Protein AF-A0A7M7NWV0-F1 (afdb_monomer_lite)

Secondary structure (DSSP, 8-state):
--------------TT--STTSS-HHHHHHHHHHHTTHHHHHHHHHHHHHHHHHHHH-HHHHHHHHHHHHHHHHHHHHHHHHHHHHHHHHHHHHHHH-HHHHHHHHHHHHHHHHHHHHHHHHHHHHHHHHHS---SS-----GGGHHHHHHHHHHHHHHHHHHHHHHHHHHHHHH--GGGSHHHHHHHHHHHHHHHHHHHHHHHHHHHHHHH--

pLDDT: mean 76.92, std 14.97, range [39.91, 97.19]

Organism: Strongylocentrotus purpuratus (NCBI:txid7668)

Radius of gyration: 67.3 Å; chains: 1; bounding box: 140×82×146 Å

Structure (mmCIF, N/CA/C/O backbone):
data_AF-A0A7M7NWV0-F1
#
_entry.id   AF-A0A7M7NWV0-F1
#
loop_
_atom_site.group_PDB
_atom_site.id
_atom_site.type_symbol
_atom_site.label_atom_id
_atom_site.label_alt_id
_atom_site.label_comp_id
_atom_site.label_asym_id
_atom_site.label_entity_id
_atom_site.label_seq_id
_atom_site.pdbx_PDB_ins_code
_atom_site.Cartn_x
_atom_site.Cartn_y
_atom_site.Cartn_z
_atom_site.occupancy
_atom_site.B_iso_or_equiv
_atom_site.auth_seq_id
_atom_site.auth_comp_id
_atom_site.auth_asym_id
_atom_site.auth_atom_id
_atom_site.pdbx_PDB_model_num
ATOM 1 N N . MET A 1 1 ? 19.688 37.228 -33.442 1.00 41.16 1 MET A N 1
ATOM 2 C CA . MET A 1 1 ? 21.124 37.488 -33.688 1.00 41.16 1 MET A CA 1
ATOM 3 C C . MET A 1 1 ? 21.578 36.288 -34.480 1.00 41.16 1 MET A C 1
ATOM 5 O O . MET A 1 1 ? 22.053 35.309 -33.925 1.00 41.16 1 MET A O 1
ATOM 9 N N . ASP A 1 2 ? 21.195 36.327 -35.750 1.00 40.12 2 ASP A N 1
ATOM 10 C CA . ASP A 1 2 ? 21.284 35.236 -36.704 1.00 40.12 2 ASP A CA 1
ATOM 11 C C . ASP A 1 2 ? 22.410 35.591 -37.653 1.00 40.12 2 ASP A C 1
ATOM 13 O O . ASP A 1 2 ? 22.260 36.502 -38.456 1.00 40.12 2 ASP A O 1
ATOM 17 N N . ASP A 1 3 ? 23.530 34.894 -37.542 1.00 43.19 3 ASP A N 1
ATOM 18 C CA . ASP A 1 3 ? 24.579 34.925 -38.548 1.00 43.19 3 ASP A CA 1
ATOM 19 C C . ASP A 1 3 ? 25.281 33.577 -38.521 1.00 43.19 3 ASP A C 1
ATOM 21 O O . ASP A 1 3 ? 26.017 33.277 -37.589 1.00 43.19 3 ASP A O 1
ATOM 25 N N . LEU A 1 4 ? 24.991 32.753 -39.530 1.00 42.19 4 LEU A N 1
ATOM 26 C CA . LEU A 1 4 ? 25.868 31.728 -40.111 1.00 42.19 4 LEU A CA 1
ATOM 27 C C . LEU A 1 4 ? 25.148 31.130 -41.329 1.00 42.19 4 LEU A C 1
ATOM 29 O O . LEU A 1 4 ? 24.781 29.959 -41.383 1.00 42.19 4 LEU A O 1
ATOM 33 N N . SER A 1 5 ? 24.929 31.972 -42.338 1.00 45.81 5 SER A N 1
ATOM 34 C CA . SER A 1 5 ? 24.520 31.534 -43.673 1.00 45.81 5 SER A CA 1
ATOM 35 C C . SER A 1 5 ? 25.551 31.976 -44.705 1.00 45.81 5 SER A C 1
ATOM 37 O O . SER A 1 5 ? 25.301 32.833 -45.539 1.00 45.81 5 SER A O 1
ATOM 39 N N . ASN A 1 6 ? 26.742 31.374 -44.681 1.00 45.22 6 ASN A N 1
ATOM 40 C CA . ASN A 1 6 ? 27.594 31.424 -45.864 1.00 45.22 6 ASN A CA 1
ATOM 41 C C . ASN A 1 6 ? 28.535 30.221 -45.964 1.00 45.22 6 ASN A C 1
ATOM 43 O O . ASN A 1 6 ? 29.665 30.242 -45.490 1.00 45.22 6 ASN A O 1
ATOM 47 N N . SER A 1 7 ? 28.069 29.166 -46.626 1.00 39.91 7 SER A N 1
ATOM 48 C CA . SER A 1 7 ? 28.959 28.241 -47.327 1.00 39.9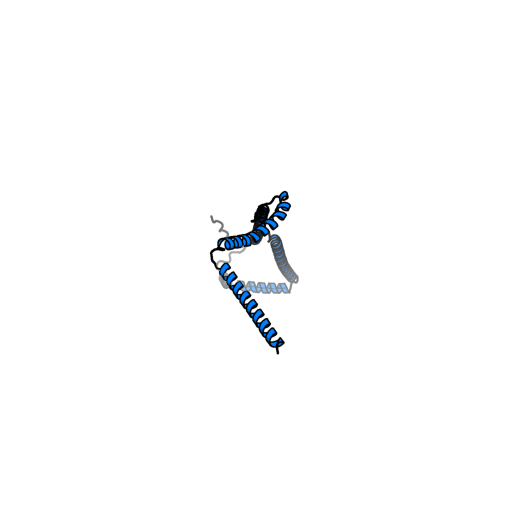1 7 SER A CA 1
ATOM 49 C C . SER A 1 7 ? 28.188 27.598 -48.470 1.00 39.91 7 SER A C 1
ATOM 51 O O . SER A 1 7 ? 27.715 26.464 -48.403 1.00 39.91 7 SER A O 1
ATOM 53 N N . LYS A 1 8 ? 27.993 28.376 -49.536 1.00 43.00 8 LYS A N 1
ATOM 54 C CA . LYS A 1 8 ? 27.676 27.825 -50.848 1.00 43.00 8 LYS A CA 1
ATOM 55 C C . LYS A 1 8 ? 28.894 27.982 -51.748 1.00 43.00 8 LYS A C 1
ATOM 57 O O . LYS A 1 8 ? 29.353 29.087 -52.001 1.00 43.00 8 LYS A O 1
ATOM 62 N N . SER A 1 9 ? 29.269 26.843 -52.328 1.00 46.28 9 SER A N 1
ATOM 63 C CA . SER A 1 9 ? 29.883 26.720 -53.650 1.00 46.28 9 SER A CA 1
ATOM 64 C C . SER A 1 9 ? 31.409 26.828 -53.738 1.00 46.28 9 SER A C 1
ATOM 66 O O . SER A 1 9 ? 31.938 27.699 -54.415 1.00 46.28 9 SER A O 1
ATOM 68 N N . ASN A 1 10 ? 32.116 25.831 -53.200 1.00 40.41 10 ASN A N 1
ATOM 69 C CA . ASN A 1 10 ? 33.405 25.431 -53.771 1.00 40.41 10 ASN A CA 1
ATOM 70 C C . ASN A 1 10 ? 33.173 24.302 -54.785 1.00 40.41 10 ASN A C 1
ATOM 72 O O . ASN A 1 10 ? 33.290 23.119 -54.475 1.00 40.41 10 ASN A O 1
ATOM 76 N N . ARG A 1 11 ? 32.809 24.673 -56.019 1.00 45.31 11 ARG A N 1
ATOM 77 C CA . ARG A 1 11 ? 33.043 23.798 -57.173 1.00 45.31 11 ARG A CA 1
ATOM 78 C C . ARG A 1 11 ? 34.516 23.941 -57.527 1.00 45.31 11 ARG A C 1
ATOM 80 O O . ARG A 1 11 ? 34.921 24.973 -58.050 1.00 45.31 11 ARG A O 1
ATOM 87 N N . SER A 1 12 ? 35.304 22.917 -57.225 1.00 48.09 12 SER A N 1
ATOM 88 C CA . SER A 1 12 ? 36.680 22.797 -57.697 1.00 48.09 12 SER A CA 1
ATOM 89 C C . SER A 1 12 ? 36.697 22.860 -59.227 1.00 48.09 12 SER A C 1
ATOM 91 O O . SER A 1 12 ? 36.280 21.916 -59.901 1.00 48.09 12 SER A O 1
ATOM 93 N N . ILE A 1 13 ? 37.142 23.984 -59.779 1.00 54.84 13 ILE A N 1
ATOM 94 C CA . ILE A 1 13 ? 37.502 24.085 -61.190 1.00 54.84 13 ILE A CA 1
ATOM 95 C C . ILE A 1 13 ? 38.788 23.284 -61.377 1.00 54.84 13 ILE A C 1
ATOM 97 O O . ILE A 1 13 ? 39.781 23.511 -60.688 1.00 54.84 13 ILE A O 1
ATOM 101 N N . ASN A 1 14 ? 38.721 22.286 -62.257 1.00 49.22 14 ASN A N 1
ATOM 102 C CA . ASN A 1 14 ? 39.839 21.411 -62.571 1.00 49.22 14 ASN A CA 1
ATOM 103 C C . ASN A 1 14 ? 40.940 22.228 -63.276 1.00 49.22 14 ASN A C 1
ATOM 105 O O . ASN A 1 14 ? 40.680 22.753 -64.360 1.00 49.22 14 ASN A O 1
ATOM 109 N N . PRO A 1 15 ? 42.158 22.312 -62.715 1.00 55.75 15 PRO A N 1
ATOM 110 C CA . PRO A 1 15 ? 43.233 23.156 -63.239 1.00 55.75 15 PRO A CA 1
ATOM 111 C C . PRO A 1 15 ? 43.854 22.653 -64.557 1.00 55.75 15 PRO A C 1
ATOM 113 O O . PRO A 1 15 ? 44.743 23.307 -65.091 1.00 55.75 15 PRO A O 1
ATOM 116 N N . TRP A 1 16 ? 43.385 21.523 -65.100 1.00 53.31 16 TRP A N 1
ATOM 117 C CA . TRP A 1 16 ? 43.862 20.942 -66.364 1.00 53.31 16 TRP A CA 1
ATOM 118 C C . TRP A 1 16 ? 42.802 20.889 -67.470 1.00 53.31 16 TRP A C 1
ATOM 120 O O . TRP A 1 16 ? 43.051 20.328 -68.538 1.00 53.31 16 TRP A O 1
ATOM 130 N N . ALA A 1 17 ? 41.614 21.455 -67.249 1.00 48.09 17 ALA A N 1
ATOM 131 C CA . ALA A 1 17 ? 40.631 21.590 -68.315 1.00 48.09 17 ALA A CA 1
ATOM 132 C C . ALA A 1 17 ? 41.057 22.749 -69.225 1.00 48.09 17 ALA A C 1
ATOM 134 O O . ALA A 1 17 ? 40.762 23.908 -68.952 1.00 48.09 17 ALA A O 1
ATOM 135 N N . SER A 1 18 ? 41.802 22.429 -70.285 1.00 49.34 18 SER A N 1
ATOM 136 C CA . SER A 1 18 ? 42.081 23.385 -71.352 1.00 49.34 18 SER A CA 1
ATOM 137 C C . SER A 1 18 ? 40.754 23.912 -71.908 1.00 49.34 18 SER A C 1
ATOM 139 O O . SER A 1 18 ? 39.782 23.164 -72.034 1.00 49.34 18 SER A O 1
ATOM 141 N N . ASP A 1 19 ? 40.718 25.209 -72.180 1.00 52.81 19 ASP A N 1
ATOM 142 C CA . ASP A 1 19 ? 39.531 26.052 -72.335 1.00 52.81 19 ASP A CA 1
ATOM 143 C C . ASP A 1 19 ? 38.799 25.829 -73.680 1.00 52.81 19 ASP A C 1
ATOM 145 O O . ASP A 1 19 ? 38.555 26.748 -74.456 1.00 52.81 19 ASP A O 1
ATOM 149 N N . VAL A 1 20 ? 38.465 24.576 -74.009 1.00 53.44 20 VAL A N 1
ATOM 150 C CA . VAL A 1 20 ? 37.863 24.198 -75.306 1.00 53.44 20 VAL A CA 1
ATOM 151 C C . VAL A 1 20 ? 36.327 24.182 -75.264 1.00 53.44 20 VAL A C 1
ATOM 153 O O . VAL A 1 20 ? 35.666 23.706 -76.188 1.00 53.44 20 VAL A O 1
ATOM 156 N N . HIS A 1 21 ? 35.713 24.703 -74.198 1.00 55.66 21 HIS A N 1
ATOM 157 C CA . HIS A 1 21 ? 34.255 24.666 -74.031 1.00 55.66 21 HIS A CA 1
ATOM 158 C C . HIS A 1 21 ? 33.509 25.923 -74.465 1.00 55.66 21 HIS A C 1
ATOM 160 O O . HIS A 1 21 ? 32.276 25.922 -74.427 1.00 55.66 21 HIS A O 1
ATOM 166 N N . SER A 1 22 ? 34.186 26.950 -74.971 1.00 56.09 22 SER A N 1
ATOM 167 C CA . SER A 1 22 ? 33.476 28.068 -75.584 1.00 56.09 22 SER A CA 1
ATOM 168 C C . SER A 1 22 ? 33.426 27.879 -77.100 1.00 56.09 22 SER A C 1
ATOM 170 O O . SER A 1 22 ? 34.419 28.080 -77.785 1.00 56.09 22 SER A O 1
ATOM 172 N N . THR A 1 23 ? 32.249 27.493 -77.613 1.00 58.31 23 THR A N 1
ATOM 173 C CA . THR A 1 23 ? 31.815 27.534 -79.035 1.00 58.31 23 THR A CA 1
ATOM 174 C C . THR A 1 23 ? 32.069 26.340 -79.976 1.00 58.31 23 THR A C 1
ATOM 176 O O . THR A 1 23 ? 32.181 26.526 -81.182 1.00 58.31 23 THR A O 1
ATOM 179 N N . SER A 1 24 ? 32.016 25.091 -79.500 1.00 65.94 24 SER A N 1
ATOM 180 C CA . SER A 1 24 ? 31.827 23.936 -80.408 1.00 65.94 24 SER A CA 1
ATOM 181 C C . SER A 1 24 ? 30.411 23.363 -80.306 1.00 65.94 24 SER A C 1
ATOM 183 O O . SER A 1 24 ? 29.897 23.170 -79.202 1.00 65.94 24 SER A O 1
ATOM 185 N N . ALA A 1 25 ? 29.791 23.051 -81.451 1.00 65.56 25 ALA A N 1
ATOM 186 C CA . ALA A 1 25 ? 28.476 22.403 -81.544 1.00 65.56 25 ALA A CA 1
ATOM 187 C C . ALA A 1 25 ? 28.400 21.088 -80.742 1.00 65.56 25 ALA A C 1
ATOM 189 O O . ALA A 1 25 ? 27.344 20.708 -80.246 1.00 65.56 25 ALA A O 1
ATOM 190 N N . ALA A 1 26 ? 29.536 20.416 -80.538 1.00 64.50 26 ALA A N 1
ATOM 191 C CA . ALA A 1 26 ? 29.611 19.238 -79.683 1.00 64.50 26 ALA A CA 1
ATOM 192 C C . ALA A 1 26 ? 29.322 19.563 -78.204 1.00 64.50 26 ALA A C 1
ATOM 194 O O . ALA A 1 26 ? 28.633 18.800 -77.535 1.00 64.50 26 ALA A O 1
ATOM 195 N N . SER A 1 27 ? 29.768 20.714 -77.693 1.00 66.44 27 SER A N 1
ATOM 196 C CA . SER A 1 27 ? 29.516 21.127 -76.305 1.00 66.44 27 SER A CA 1
ATOM 197 C C . SER A 1 27 ? 28.045 21.473 -76.069 1.00 66.44 27 SER A C 1
ATOM 199 O O . SER A 1 27 ? 27.510 21.156 -75.008 1.00 66.44 27 SER A O 1
ATOM 201 N N . SER A 1 28 ? 27.355 22.080 -77.043 1.00 72.81 28 SER A N 1
ATOM 202 C CA . SER A 1 28 ? 25.910 22.327 -76.935 1.00 72.81 28 SER A CA 1
ATOM 203 C C . SER A 1 28 ? 25.106 21.028 -77.009 1.00 72.81 28 SER A C 1
ATOM 205 O O . SER A 1 28 ? 24.157 20.880 -76.243 1.00 72.81 28 SER A O 1
ATOM 207 N N . ILE A 1 29 ? 25.522 20.062 -77.837 1.00 74.25 29 ILE A N 1
ATOM 208 C CA . ILE A 1 29 ? 24.916 18.723 -77.899 1.00 74.25 29 ILE A CA 1
ATOM 209 C C . ILE A 1 29 ? 25.151 17.945 -76.601 1.00 74.25 29 ILE A C 1
ATOM 211 O O . ILE A 1 29 ? 24.210 17.362 -76.075 1.00 74.25 29 ILE A O 1
ATOM 215 N N . ILE A 1 30 ? 26.359 17.969 -76.031 1.00 69.69 30 ILE A N 1
ATOM 216 C CA . ILE A 1 30 ? 26.658 17.309 -74.749 1.00 69.69 30 ILE A CA 1
ATOM 217 C C . ILE A 1 30 ? 25.849 17.946 -73.618 1.00 69.69 30 ILE A C 1
ATOM 219 O O . ILE A 1 30 ? 25.252 17.237 -72.815 1.00 69.69 30 ILE A O 1
ATOM 223 N N . ARG A 1 31 ? 25.753 19.278 -73.582 1.00 69.62 31 ARG A N 1
ATOM 224 C CA . ARG A 1 31 ? 24.969 20.001 -72.572 1.00 69.62 31 ARG A CA 1
ATOM 225 C C . ARG A 1 31 ? 23.465 19.780 -72.742 1.00 69.62 31 ARG A C 1
ATOM 227 O O . ARG A 1 31 ? 22.743 19.700 -71.753 1.00 69.62 31 ARG A O 1
ATOM 234 N N . PHE A 1 32 ? 22.990 19.650 -73.981 1.00 72.56 32 PHE A N 1
ATOM 235 C CA . PHE A 1 32 ? 21.620 19.243 -74.282 1.00 72.56 32 PHE A CA 1
ATOM 236 C C . PHE A 1 32 ? 21.371 17.806 -73.815 1.00 72.56 32 PHE A C 1
ATOM 238 O O . PHE A 1 32 ? 20.425 17.576 -73.071 1.00 72.56 32 PHE A O 1
ATOM 245 N N . ALA A 1 33 ? 22.268 16.874 -74.137 1.00 67.31 33 ALA A N 1
ATOM 246 C CA . ALA A 1 33 ? 22.197 15.473 -73.735 1.00 67.31 33 ALA A CA 1
ATOM 247 C C . ALA A 1 33 ? 22.283 15.283 -72.201 1.00 67.31 33 ALA A C 1
ATOM 249 O O . ALA A 1 33 ? 21.625 14.405 -71.635 1.00 67.31 33 ALA A O 1
ATOM 250 N N . GLU A 1 34 ? 23.036 16.144 -71.510 1.00 69.75 34 GLU A N 1
ATOM 251 C CA . GLU A 1 34 ? 23.100 16.240 -70.048 1.00 69.75 34 GLU A CA 1
ATOM 252 C C . GLU A 1 34 ? 21.792 16.799 -69.467 1.00 69.75 34 GLU A C 1
ATOM 254 O O . GLU A 1 34 ? 21.249 16.228 -68.521 1.00 69.75 34 GLU A O 1
ATOM 259 N N . LYS A 1 35 ? 21.228 17.853 -70.076 1.00 71.12 35 LYS A N 1
ATOM 260 C CA . LYS A 1 35 ? 19.940 18.448 -69.678 1.00 71.12 35 LYS A CA 1
ATOM 261 C C . LYS A 1 35 ? 18.757 17.501 -69.909 1.00 71.12 35 LYS A C 1
ATOM 263 O O . LYS A 1 35 ? 17.811 17.517 -69.130 1.00 71.12 35 LYS A O 1
ATOM 268 N N . THR A 1 36 ? 18.825 16.650 -70.932 1.00 71.00 36 THR A N 1
ATOM 269 C CA . THR A 1 36 ? 17.847 15.580 -71.192 1.00 71.00 36 THR A CA 1
ATOM 270 C C . THR A 1 36 ? 18.057 14.337 -70.318 1.00 71.00 36 THR A C 1
ATOM 272 O O . THR A 1 36 ? 17.307 13.376 -70.427 1.00 71.00 36 THR A O 1
ATOM 275 N N . GLY A 1 37 ? 19.085 14.309 -69.460 1.00 63.88 37 GLY A N 1
ATOM 276 C CA . GLY A 1 37 ? 19.351 13.197 -68.539 1.00 63.88 37 GLY A CA 1
ATOM 277 C C . GLY A 1 37 ? 19.896 11.914 -69.184 1.00 63.88 37 GLY A C 1
ATOM 278 O O . GLY A 1 37 ? 20.320 11.011 -68.463 1.00 63.88 37 GLY A O 1
ATOM 279 N N . HIS A 1 38 ? 19.967 11.829 -70.516 1.00 63.91 38 HIS A N 1
ATOM 280 C CA . HIS A 1 38 ? 20.413 10.638 -71.249 1.00 63.91 38 HIS A CA 1
ATOM 281 C C . HIS A 1 38 ? 21.888 10.277 -71.000 1.00 63.91 38 HIS A C 1
ATOM 283 O O . HIS A 1 38 ? 22.215 9.097 -70.917 1.00 63.91 38 HIS A O 1
ATOM 289 N N . LEU A 1 39 ? 22.778 11.259 -70.795 1.00 60.16 39 LEU A N 1
ATOM 290 C CA . LEU A 1 39 ? 24.185 10.998 -70.432 1.00 60.16 39 LEU A CA 1
ATOM 291 C C . LEU A 1 39 ? 24.374 10.530 -68.986 1.00 60.16 39 LEU A C 1
ATOM 293 O O . LEU A 1 39 ? 25.412 9.958 -68.650 1.00 60.16 39 LEU A O 1
ATOM 297 N N . ARG A 1 40 ? 23.416 10.832 -68.107 1.00 60.00 40 ARG A N 1
ATOM 298 C CA . ARG A 1 40 ? 23.446 10.392 -66.711 1.00 60.00 40 ARG A CA 1
ATOM 299 C C . ARG A 1 40 ? 22.918 8.965 -66.615 1.00 60.00 40 ARG A C 1
ATOM 301 O O . ARG A 1 40 ? 23.630 8.108 -66.121 1.00 60.00 40 ARG A O 1
ATOM 308 N N . MET A 1 41 ? 21.773 8.697 -67.243 1.00 57.66 41 MET A N 1
ATOM 309 C CA . MET A 1 41 ? 21.200 7.351 -67.329 1.00 57.66 41 MET A CA 1
ATOM 310 C C . MET A 1 41 ? 22.117 6.3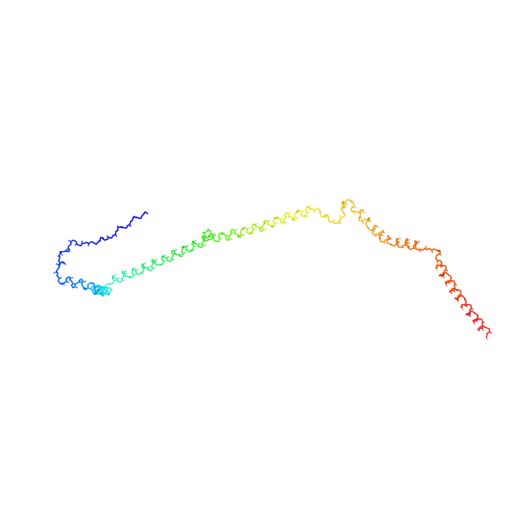55 -68.044 1.00 57.66 41 MET A C 1
ATOM 312 O O . MET A 1 41 ? 22.321 5.265 -67.533 1.00 57.66 41 MET A O 1
ATOM 316 N N . ARG A 1 42 ? 22.738 6.725 -69.174 1.00 59.25 42 ARG A N 1
ATOM 317 C CA . ARG A 1 42 ? 23.658 5.828 -69.892 1.00 59.25 42 ARG A CA 1
ATOM 318 C C . ARG A 1 42 ? 24.924 5.509 -69.096 1.00 59.25 42 ARG A C 1
ATOM 320 O O . ARG A 1 42 ? 25.344 4.364 -69.082 1.00 59.25 42 ARG A O 1
ATOM 327 N N . ARG A 1 43 ? 25.510 6.496 -68.405 1.00 61.59 43 ARG A N 1
ATOM 328 C CA . ARG A 1 43 ? 26.662 6.251 -67.524 1.00 61.59 43 ARG A CA 1
ATOM 329 C C . ARG A 1 43 ? 26.278 5.416 -66.316 1.00 61.59 43 ARG A C 1
ATOM 331 O O . ARG A 1 43 ? 27.022 4.515 -65.978 1.00 61.59 43 ARG A O 1
ATOM 338 N N . ASP A 1 44 ? 25.148 5.700 -65.679 1.00 63.69 44 ASP A N 1
ATOM 339 C CA . ASP A 1 44 ? 24.708 4.937 -64.513 1.00 63.69 44 ASP A CA 1
ATOM 340 C C . ASP A 1 44 ? 24.382 3.482 -64.898 1.00 63.69 44 ASP A C 1
ATOM 342 O O . ASP A 1 44 ? 24.667 2.581 -64.117 1.00 63.69 44 ASP A O 1
ATOM 346 N N . GLU A 1 45 ? 23.860 3.237 -66.104 1.00 68.44 45 GLU A N 1
ATOM 347 C CA . GLU A 1 45 ? 23.558 1.889 -66.599 1.00 68.44 45 GLU A CA 1
ATOM 348 C C . GLU A 1 45 ? 24.805 1.138 -67.092 1.00 68.44 45 GLU A C 1
ATOM 350 O O . GLU A 1 45 ? 25.034 0.012 -66.665 1.00 68.44 45 GLU A O 1
ATOM 355 N N . GLU A 1 46 ? 25.687 1.773 -67.873 1.00 67.69 46 GLU A N 1
ATOM 356 C CA . GLU A 1 46 ? 26.967 1.174 -68.290 1.00 67.69 46 GLU A CA 1
ATOM 357 C C . GLU A 1 46 ? 27.886 0.915 -67.079 1.00 67.69 46 GLU A C 1
ATOM 359 O O . GLU A 1 46 ? 28.558 -0.110 -67.008 1.00 67.69 46 GLU A O 1
ATOM 364 N N . VAL A 1 47 ? 27.898 1.805 -66.078 1.00 68.19 47 VAL A N 1
ATOM 365 C CA . VAL A 1 47 ? 28.668 1.611 -64.836 1.00 68.19 47 VAL A CA 1
ATOM 366 C C . VAL A 1 47 ? 28.080 0.483 -63.988 1.00 68.19 47 VAL A C 1
ATOM 368 O O . VAL A 1 47 ? 28.853 -0.266 -63.391 1.00 68.19 47 VAL A O 1
ATOM 371 N N . LYS A 1 48 ? 26.751 0.316 -63.946 1.00 69.06 48 LYS A N 1
ATOM 372 C CA . LYS A 1 48 ? 26.120 -0.847 -63.301 1.00 69.06 48 LYS A CA 1
ATOM 373 C C . LYS A 1 48 ? 26.447 -2.142 -64.037 1.00 69.06 48 LYS A C 1
ATOM 375 O O . LYS A 1 48 ? 26.890 -3.080 -63.388 1.00 69.06 48 LYS A O 1
ATOM 380 N N . GLU A 1 49 ? 26.319 -2.183 -65.362 1.00 72.94 49 GLU A N 1
ATOM 381 C CA . GLU A 1 49 ? 26.640 -3.371 -66.165 1.00 72.94 49 GLU A CA 1
ATOM 382 C C . GLU A 1 49 ? 28.118 -3.774 -66.019 1.00 72.94 49 GLU A C 1
ATOM 384 O O . GLU A 1 49 ? 28.431 -4.945 -65.799 1.00 72.94 49 GLU A O 1
ATOM 389 N N . ILE A 1 50 ? 29.045 -2.810 -66.047 1.00 69.88 50 ILE A N 1
ATOM 390 C CA . ILE A 1 50 ? 30.479 -3.054 -65.824 1.00 69.88 50 ILE A CA 1
ATOM 391 C C . ILE A 1 50 ? 30.745 -3.517 -64.382 1.00 69.88 50 ILE A C 1
ATOM 393 O O . ILE A 1 50 ? 31.549 -4.430 -64.169 1.00 69.88 50 ILE A O 1
ATOM 397 N N . ALA A 1 51 ? 30.071 -2.935 -63.384 1.00 65.81 51 ALA A N 1
ATOM 398 C CA . ALA A 1 51 ? 30.186 -3.356 -61.988 1.00 65.81 51 ALA A CA 1
ATOM 399 C C . ALA A 1 51 ? 29.658 -4.785 -61.766 1.00 65.81 51 ALA A C 1
ATOM 401 O O . ALA A 1 51 ? 30.298 -5.568 -61.062 1.00 65.81 51 ALA A O 1
ATOM 402 N N . GLU A 1 52 ? 28.550 -5.152 -62.410 1.00 68.25 52 GLU A N 1
ATOM 403 C CA . GLU A 1 52 ? 27.971 -6.499 -62.377 1.00 68.25 52 GLU A CA 1
ATOM 404 C C . GLU A 1 52 ? 28.865 -7.528 -63.092 1.00 68.25 52 GLU A C 1
ATOM 406 O O . GLU A 1 52 ? 29.075 -8.640 -62.595 1.00 68.25 52 GLU A O 1
ATOM 411 N N . GLN A 1 53 ? 29.472 -7.154 -64.223 1.00 67.81 53 GLN A N 1
ATOM 412 C CA . GLN A 1 53 ? 30.436 -7.985 -64.952 1.00 67.81 53 GLN A CA 1
ATOM 413 C C . GLN A 1 53 ? 31.716 -8.228 -64.125 1.00 67.81 53 GLN A C 1
ATOM 415 O O . GLN A 1 53 ? 32.185 -9.365 -64.012 1.00 67.81 53 GLN A O 1
ATOM 420 N N . LEU A 1 54 ? 32.251 -7.185 -63.477 1.00 64.06 54 LEU A N 1
ATOM 421 C CA . LEU A 1 54 ? 33.415 -7.269 -62.584 1.00 64.06 54 LEU A CA 1
ATOM 422 C C . LEU A 1 54 ? 33.119 -8.077 -61.308 1.00 64.06 54 LEU A C 1
ATOM 424 O O . LEU A 1 54 ? 33.982 -8.834 -60.850 1.00 64.06 54 LEU A O 1
ATOM 428 N N . GLN A 1 55 ? 31.903 -7.983 -60.761 1.00 63.41 55 GLN A N 1
ATOM 429 C CA . GLN A 1 55 ? 31.427 -8.812 -59.641 1.00 63.41 55 GLN A CA 1
ATOM 430 C C . GLN A 1 55 ? 31.325 -10.302 -60.000 1.00 63.41 55 GLN A C 1
ATOM 432 O O . GLN A 1 55 ? 31.542 -11.169 -59.144 1.00 63.41 55 GLN A O 1
ATOM 437 N N . ARG A 1 56 ? 31.002 -10.633 -61.258 1.00 65.69 56 ARG A N 1
ATOM 438 C CA . ARG A 1 56 ? 30.986 -12.026 -61.735 1.00 65.69 56 ARG A CA 1
ATOM 439 C C . ARG A 1 56 ? 32.391 -12.601 -61.876 1.00 65.69 56 ARG A C 1
ATOM 441 O O . ARG A 1 56 ? 32.590 -13.763 -61.525 1.00 65.69 56 ARG A O 1
ATOM 448 N N . GLN A 1 57 ? 33.349 -11.803 -62.347 1.00 65.19 57 GLN A N 1
ATOM 449 C CA . GLN A 1 57 ? 34.702 -12.273 -62.660 1.00 65.19 57 GLN A CA 1
ATOM 450 C C . GLN A 1 57 ? 35.675 -12.263 -61.474 1.00 65.19 57 GLN A C 1
ATOM 452 O O . GLN A 1 57 ? 36.574 -13.099 -61.429 1.00 65.19 57 GLN A O 1
ATOM 457 N N . SER A 1 58 ? 35.517 -11.365 -60.498 1.00 71.94 58 SER A N 1
ATOM 458 C CA . SER A 1 58 ? 36.470 -11.247 -59.386 1.00 71.94 58 SER A CA 1
ATOM 459 C C . SER A 1 58 ? 35.908 -11.795 -58.066 1.00 71.94 58 SER A C 1
ATOM 461 O O . SER A 1 58 ? 35.001 -11.238 -57.446 1.00 71.94 58 SER A O 1
ATOM 463 N N . ALA A 1 59 ? 36.482 -12.907 -57.596 1.00 74.44 59 ALA A N 1
ATOM 464 C CA . ALA A 1 59 ? 36.127 -13.520 -56.311 1.00 74.44 59 ALA A CA 1
ATOM 465 C C . ALA A 1 59 ? 36.358 -12.571 -55.113 1.00 74.44 59 ALA A C 1
ATOM 467 O O . ALA A 1 59 ? 35.642 -12.642 -54.114 1.00 74.44 59 ALA A O 1
ATOM 468 N N . SER A 1 60 ? 37.314 -11.643 -55.231 1.00 82.06 60 SER A N 1
ATOM 469 C CA . SER A 1 60 ? 37.634 -10.634 -54.217 1.00 82.06 60 SER A CA 1
ATOM 470 C C . SER A 1 60 ? 36.531 -9.586 -54.030 1.00 82.06 60 SER A C 1
ATOM 472 O O . SER A 1 60 ? 36.225 -9.244 -52.889 1.00 82.06 60 SER A O 1
ATOM 474 N N . LEU A 1 61 ? 35.879 -9.110 -55.102 1.00 81.75 61 LEU A N 1
ATOM 475 C CA . LEU A 1 61 ? 34.765 -8.156 -54.983 1.00 81.75 61 LEU A CA 1
ATOM 476 C C . LEU A 1 61 ? 33.544 -8.791 -54.310 1.00 81.75 61 LEU A C 1
ATOM 478 O O . LEU A 1 61 ? 32.905 -8.153 -53.474 1.00 81.75 61 LEU A O 1
ATOM 482 N N . ARG A 1 62 ? 33.261 -10.066 -54.607 1.00 81.81 62 ARG A N 1
ATOM 483 C CA . ARG A 1 62 ? 32.194 -10.821 -53.934 1.00 81.81 62 ARG A CA 1
ATOM 484 C C . ARG A 1 62 ? 32.463 -10.954 -52.436 1.00 81.81 62 ARG A C 1
ATOM 486 O O . ARG A 1 62 ? 31.570 -10.689 -51.637 1.00 81.81 62 ARG A O 1
ATOM 493 N N . LEU A 1 63 ? 33.701 -11.280 -52.058 1.00 89.06 63 LEU A N 1
ATOM 494 C CA . LEU A 1 63 ? 34.109 -11.367 -50.655 1.00 89.06 63 LEU A CA 1
ATOM 495 C C . LEU A 1 63 ? 33.971 -10.019 -49.932 1.00 89.06 63 LEU A C 1
ATOM 497 O O . LEU A 1 63 ? 33.441 -9.975 -48.825 1.00 89.06 63 LEU A O 1
ATOM 501 N N . ILE A 1 64 ? 34.393 -8.915 -50.557 1.00 89.38 64 ILE A N 1
ATOM 502 C CA . ILE A 1 64 ? 34.246 -7.562 -49.994 1.00 89.38 64 ILE A CA 1
ATOM 503 C C . ILE A 1 64 ? 32.767 -7.214 -49.788 1.00 89.38 64 ILE A C 1
ATOM 505 O O . ILE A 1 64 ? 32.404 -6.637 -48.763 1.00 89.38 64 ILE A O 1
ATOM 509 N N . GLN A 1 65 ? 31.897 -7.591 -50.724 1.00 86.56 65 GLN A N 1
ATOM 510 C CA . GLN A 1 65 ? 30.463 -7.354 -50.600 1.00 86.56 65 GLN A CA 1
ATOM 511 C C . GLN A 1 65 ? 29.826 -8.190 -49.486 1.00 86.56 65 GLN A C 1
ATOM 513 O O . GLN A 1 65 ? 29.061 -7.648 -48.692 1.00 86.56 65 GLN A O 1
ATOM 518 N N . GLN A 1 66 ? 30.208 -9.463 -49.355 1.00 91.19 66 GLN A N 1
ATOM 519 C CA . GLN A 1 66 ? 29.782 -10.313 -48.239 1.00 91.19 66 GLN A CA 1
ATOM 520 C C . GLN A 1 66 ? 30.276 -9.770 -46.890 1.00 91.19 66 GLN A C 1
ATOM 522 O O . GLN A 1 66 ? 29.508 -9.704 -45.935 1.00 91.19 66 GLN A O 1
ATOM 527 N N . LEU A 1 67 ? 31.530 -9.318 -46.805 1.00 92.94 67 LEU A N 1
ATOM 528 C CA . LEU A 1 67 ? 32.079 -8.663 -45.611 1.00 92.94 67 LEU A CA 1
ATOM 529 C C . LEU A 1 67 ? 31.306 -7.391 -45.255 1.00 92.94 67 LEU A C 1
ATOM 531 O O . LEU A 1 67 ? 31.036 -7.144 -44.080 1.00 92.94 67 LEU A O 1
ATOM 535 N N . ARG A 1 68 ? 30.920 -6.597 -46.258 1.00 93.31 68 ARG A N 1
ATOM 536 C CA . ARG A 1 68 ? 30.111 -5.390 -46.062 1.00 93.31 68 ARG A CA 1
ATOM 537 C C . ARG A 1 68 ? 28.721 -5.731 -45.534 1.00 93.31 68 ARG A C 1
ATOM 539 O O . ARG A 1 68 ? 28.273 -5.099 -44.582 1.00 93.31 68 ARG A O 1
ATOM 546 N N . GLU A 1 69 ? 28.085 -6.753 -46.095 1.00 94.31 69 GLU A N 1
ATOM 547 C CA . GLU A 1 69 ? 26.775 -7.235 -45.658 1.00 94.31 69 GLU A CA 1
ATOM 548 C C . GLU A 1 69 ? 26.821 -7.805 -44.229 1.00 94.31 69 GLU A C 1
ATOM 550 O O . GLU A 1 69 ? 25.955 -7.506 -43.407 1.00 94.31 69 GLU A O 1
ATOM 555 N N . ILE A 1 70 ? 27.865 -8.570 -43.891 1.00 95.19 70 ILE A N 1
ATOM 556 C CA . ILE A 1 70 ? 28.097 -9.081 -42.532 1.00 95.19 70 ILE A CA 1
ATOM 557 C C . ILE A 1 70 ? 28.347 -7.925 -41.558 1.00 95.19 70 ILE A C 1
ATOM 559 O O . ILE A 1 70 ? 27.789 -7.916 -40.463 1.00 95.19 70 ILE A O 1
ATOM 563 N N . SER A 1 71 ? 29.150 -6.932 -41.946 1.00 94.88 71 SER A N 1
ATOM 564 C CA . SER A 1 71 ? 29.408 -5.741 -41.130 1.00 94.88 71 SER A CA 1
ATOM 565 C C . SER A 1 71 ? 28.130 -4.936 -40.884 1.00 94.88 71 SER A C 1
ATOM 567 O O . SER A 1 71 ? 27.913 -4.436 -39.781 1.00 94.88 71 SER A O 1
ATOM 569 N N . GLU A 1 72 ? 27.257 -4.839 -41.884 1.00 96.31 72 GLU A N 1
ATOM 570 C CA . GLU A 1 72 ? 25.965 -4.174 -41.756 1.00 96.31 72 GLU A CA 1
ATOM 571 C C . GLU A 1 72 ? 25.005 -4.919 -40.833 1.00 96.31 72 GLU A C 1
ATOM 573 O O . GLU A 1 72 ? 24.465 -4.315 -39.906 1.00 96.31 72 GLU A O 1
ATOM 578 N N . LYS A 1 73 ? 24.874 -6.238 -41.003 1.00 96.31 73 LYS A N 1
ATOM 579 C CA . LYS A 1 73 ? 24.088 -7.080 -40.093 1.00 96.31 73 LYS A CA 1
ATOM 580 C C . LYS A 1 73 ? 24.622 -7.029 -38.662 1.00 96.31 73 LYS A C 1
ATOM 582 O O . LYS A 1 73 ? 23.836 -6.920 -37.726 1.00 96.31 73 LYS A O 1
ATOM 587 N N . LYS A 1 74 ? 25.947 -7.050 -38.484 1.00 95.62 74 LYS A N 1
ATOM 588 C CA . LYS A 1 74 ? 26.589 -6.923 -37.171 1.00 95.62 74 LYS A CA 1
ATOM 589 C C . LYS A 1 74 ? 26.263 -5.585 -36.514 1.00 95.62 74 LYS A C 1
ATOM 591 O O . LYS A 1 74 ? 25.853 -5.571 -35.364 1.00 95.62 74 LYS A O 1
ATOM 596 N N . ARG A 1 75 ? 26.354 -4.481 -37.258 1.00 96.25 75 ARG A N 1
ATOM 597 C CA . ARG A 1 75 ? 25.986 -3.152 -36.750 1.00 96.25 75 ARG A CA 1
ATOM 598 C C . ARG A 1 75 ? 24.525 -3.089 -36.317 1.00 96.25 75 ARG A C 1
ATOM 600 O O . ARG A 1 75 ? 24.225 -2.486 -35.295 1.00 96.25 75 ARG A O 1
ATOM 607 N N . HIS A 1 76 ? 23.629 -3.709 -37.082 1.00 96.94 76 HIS A N 1
ATOM 608 C CA . HIS A 1 76 ? 22.219 -3.769 -36.716 1.00 96.94 76 HIS A CA 1
ATOM 609 C C . HIS A 1 76 ? 21.998 -4.588 -35.437 1.00 96.94 76 HIS A C 1
ATOM 611 O O . HIS A 1 76 ? 21.264 -4.157 -34.553 1.00 96.94 76 HIS A O 1
ATOM 617 N N . LEU A 1 77 ? 22.688 -5.723 -35.296 1.00 96.75 77 LEU A N 1
ATOM 618 C CA . LEU A 1 77 ? 22.654 -6.531 -34.077 1.00 96.75 77 LEU A CA 1
ATOM 619 C C . LEU A 1 77 ? 23.185 -5.747 -32.872 1.00 96.75 77 LEU A C 1
ATOM 621 O O . LEU A 1 77 ? 22.538 -5.732 -31.830 1.00 96.75 77 LEU A O 1
ATOM 625 N N . ASP A 1 78 ? 24.312 -5.051 -33.025 1.00 96.62 78 ASP A N 1
ATOM 626 C CA . ASP A 1 78 ? 24.889 -4.217 -31.969 1.00 96.62 78 ASP A CA 1
ATOM 627 C C . ASP A 1 78 ? 23.929 -3.081 -31.572 1.00 96.62 78 ASP A C 1
ATOM 629 O O . ASP A 1 78 ? 23.749 -2.813 -30.385 1.00 96.62 78 ASP A O 1
ATOM 633 N N . GLN A 1 79 ? 23.247 -2.460 -32.540 1.00 97.19 79 GLN A N 1
ATOM 634 C CA . GLN A 1 79 ? 22.235 -1.430 -32.286 1.00 97.19 79 GLN A CA 1
ATOM 635 C C . GLN A 1 79 ? 21.049 -1.975 -31.480 1.00 97.19 79 GLN A C 1
ATOM 637 O O . GLN A 1 79 ? 20.654 -1.370 -30.485 1.00 97.19 79 GLN A O 1
ATOM 642 N N . VAL A 1 80 ? 20.514 -3.133 -31.875 1.00 96.94 80 VAL A N 1
ATOM 643 C CA . VAL A 1 80 ? 19.430 -3.804 -31.142 1.00 96.94 80 VAL A CA 1
ATOM 644 C C . VAL A 1 80 ? 19.894 -4.210 -29.743 1.00 96.94 80 VAL A C 1
ATOM 646 O O . VAL A 1 80 ? 19.157 -4.042 -28.775 1.00 96.94 80 VAL A O 1
ATOM 649 N N . ASN A 1 81 ? 21.127 -4.698 -29.600 1.00 96.88 81 ASN A N 1
ATOM 650 C CA . ASN A 1 81 ? 21.679 -5.068 -28.302 1.00 96.88 81 ASN A CA 1
ATOM 651 C C . ASN A 1 81 ? 21.790 -3.855 -27.368 1.00 96.88 81 ASN A C 1
ATOM 653 O O . ASN A 1 81 ? 21.401 -3.943 -26.206 1.00 96.88 81 ASN A O 1
ATOM 657 N N . VAL A 1 82 ? 22.257 -2.709 -27.872 1.00 97.12 82 VAL A N 1
ATOM 658 C CA . VAL A 1 82 ? 22.276 -1.457 -27.101 1.00 97.12 82 VAL A CA 1
ATOM 659 C C . VAL A 1 82 ? 20.862 -1.050 -26.693 1.00 97.12 82 VAL A C 1
ATOM 661 O O . VAL A 1 82 ? 20.646 -0.712 -25.533 1.00 97.12 82 VAL A O 1
ATOM 664 N N . GLU A 1 83 ? 19.883 -1.140 -27.593 1.00 96.81 83 GLU A N 1
ATOM 665 C CA . GLU A 1 83 ? 18.491 -0.823 -27.265 1.00 96.81 83 GLU A CA 1
ATOM 666 C C . GLU A 1 83 ? 17.937 -1.729 -26.154 1.00 96.81 83 GLU A C 1
ATOM 668 O O . GLU A 1 83 ? 17.288 -1.245 -25.224 1.00 96.81 83 GLU A O 1
ATOM 673 N N . ILE A 1 84 ? 18.231 -3.032 -26.203 1.00 96.31 84 ILE A N 1
ATOM 674 C CA . ILE A 1 84 ? 17.852 -3.984 -25.152 1.00 96.31 84 ILE A CA 1
ATOM 675 C C . ILE A 1 84 ? 18.481 -3.585 -23.815 1.00 96.31 84 ILE A C 1
ATOM 677 O O . ILE A 1 84 ? 17.775 -3.546 -22.808 1.00 96.31 84 ILE A O 1
ATOM 681 N N . GLN A 1 85 ? 19.775 -3.255 -23.795 1.00 95.38 85 GLN A N 1
ATOM 682 C CA . GLN A 1 85 ? 20.460 -2.829 -22.571 1.00 95.38 85 GLN A CA 1
ATOM 683 C C . GLN A 1 85 ? 19.877 -1.522 -22.022 1.00 95.38 85 GLN A C 1
ATOM 685 O O . GLN A 1 85 ? 19.604 -1.428 -20.828 1.00 95.38 85 GLN A O 1
ATOM 690 N N . CYS A 1 86 ? 19.593 -0.539 -22.880 1.00 92.69 86 CYS A N 1
ATOM 691 C CA . CYS A 1 86 ? 18.929 0.699 -22.474 1.00 92.69 86 CYS A CA 1
ATOM 692 C C . CYS A 1 86 ? 17.552 0.432 -21.855 1.00 92.69 86 CYS A C 1
ATOM 694 O O . CYS A 1 86 ? 17.242 0.982 -20.801 1.00 92.69 86 CYS A O 1
ATOM 696 N N . ARG A 1 87 ? 16.742 -0.442 -22.464 1.00 90.62 87 ARG A N 1
ATOM 697 C CA . ARG A 1 87 ? 15.421 -0.819 -21.935 1.00 90.62 87 ARG A CA 1
ATOM 698 C C . ARG A 1 87 ? 15.520 -1.606 -20.628 1.00 90.62 87 ARG A C 1
ATOM 700 O O . ARG A 1 87 ? 14.660 -1.448 -19.766 1.00 90.62 87 ARG A O 1
ATOM 707 N N . LEU A 1 88 ? 16.540 -2.449 -20.468 1.00 93.38 88 LEU A N 1
ATOM 708 C CA . LEU A 1 88 ? 16.777 -3.188 -19.228 1.00 93.38 88 LEU A CA 1
ATOM 709 C C . LEU A 1 88 ? 17.136 -2.232 -18.087 1.00 93.38 88 LEU A C 1
ATOM 711 O O . LEU A 1 88 ? 16.500 -2.282 -17.037 1.00 93.38 88 LEU A O 1
ATOM 715 N N . MET A 1 89 ? 18.077 -1.314 -18.325 1.00 90.50 89 MET A N 1
ATOM 716 C CA . MET A 1 89 ? 18.444 -0.291 -17.344 1.00 90.50 89 MET A CA 1
ATOM 717 C C . MET A 1 89 ? 17.266 0.630 -17.011 1.00 90.50 89 MET A C 1
ATOM 719 O O . MET A 1 89 ? 17.038 0.918 -15.839 1.00 90.50 89 MET A O 1
ATOM 723 N N . ASP A 1 90 ? 16.486 1.068 -18.006 1.00 88.75 90 ASP A N 1
ATOM 724 C CA . ASP A 1 90 ? 15.275 1.864 -17.763 1.00 88.75 90 ASP A CA 1
ATOM 725 C C . ASP A 1 90 ? 14.259 1.077 -16.938 1.00 88.75 90 ASP A C 1
ATOM 727 O O . ASP A 1 90 ? 13.673 1.631 -16.024 1.00 88.75 90 ASP A O 1
ATOM 731 N N . LYS A 1 91 ? 14.100 -0.232 -17.163 1.00 87.62 91 LYS A N 1
ATOM 732 C CA . LYS A 1 91 ? 13.219 -1.075 -16.344 1.00 87.62 91 LYS A CA 1
ATOM 733 C C . LYS A 1 91 ? 13.697 -1.192 -14.894 1.00 87.62 91 LYS A C 1
ATOM 735 O O . LYS A 1 91 ? 12.865 -1.143 -13.992 1.00 87.62 91 LYS A O 1
ATOM 740 N N . GLU A 1 92 ? 14.996 -1.366 -14.668 1.00 86.44 92 GLU A N 1
ATOM 741 C CA . GLU A 1 92 ? 15.580 -1.457 -13.321 1.00 86.44 92 GLU A CA 1
ATOM 742 C C . GLU A 1 92 ? 15.498 -0.124 -12.574 1.00 86.44 92 GLU A C 1
ATOM 744 O O . GLU A 1 92 ? 15.216 -0.087 -11.377 1.00 86.44 92 GLU A O 1
ATOM 749 N N . THR A 1 93 ? 15.701 0.979 -13.291 1.00 84.81 93 THR A N 1
ATOM 750 C CA . THR A 1 93 ? 15.672 2.331 -12.724 1.00 84.81 93 THR A CA 1
ATOM 751 C C . THR A 1 93 ? 14.289 2.971 -12.769 1.00 84.81 93 THR A C 1
ATOM 753 O O . THR A 1 93 ? 14.096 4.015 -12.148 1.00 84.81 93 THR A O 1
ATOM 756 N N . ARG A 1 94 ? 13.308 2.325 -13.419 1.00 80.56 94 ARG A N 1
ATOM 757 C CA . ARG A 1 94 ? 11.980 2.880 -13.730 1.00 80.56 94 ARG A CA 1
ATOM 758 C C . ARG A 1 94 ? 11.280 3.440 -12.508 1.00 80.56 94 ARG A C 1
ATOM 760 O O . ARG A 1 94 ? 10.669 4.501 -12.531 1.00 80.56 94 ARG A O 1
ATOM 767 N N . ASP A 1 95 ? 11.418 2.687 -11.431 1.00 73.50 95 ASP A N 1
ATOM 768 C CA . ASP A 1 95 ? 10.840 2.931 -10.124 1.00 73.50 95 ASP A CA 1
ATOM 769 C C . ASP A 1 95 ? 11.368 4.194 -9.430 1.00 73.50 95 ASP A C 1
ATOM 771 O O . ASP A 1 95 ? 10.760 4.634 -8.453 1.00 73.50 95 ASP A O 1
ATOM 775 N N . LEU A 1 96 ? 12.493 4.734 -9.906 1.00 76.94 96 LEU A N 1
ATOM 776 C CA . LEU A 1 96 ? 13.172 5.921 -9.391 1.00 76.94 96 LEU A CA 1
ATOM 777 C C . LEU A 1 96 ? 13.220 7.062 -10.419 1.00 76.94 96 LEU A C 1
ATOM 779 O O . LEU A 1 96 ? 13.231 8.224 -10.023 1.00 76.94 96 LEU A O 1
ATOM 783 N N . THR A 1 97 ? 13.264 6.752 -11.718 1.00 78.50 97 THR A N 1
ATOM 784 C CA . THR A 1 97 ? 13.409 7.744 -12.796 1.00 78.50 97 THR A CA 1
ATOM 785 C C . THR A 1 97 ? 12.076 8.272 -13.317 1.00 78.50 97 THR A C 1
ATOM 787 O O . THR A 1 97 ? 12.010 9.427 -13.735 1.00 78.50 97 THR A O 1
ATOM 790 N N . HIS A 1 98 ? 11.003 7.473 -13.279 1.00 83.19 98 HIS A N 1
ATOM 791 C CA . HIS A 1 98 ? 9.689 7.900 -13.766 1.00 83.19 98 HIS A CA 1
ATOM 792 C C . HIS A 1 98 ? 8.893 8.552 -12.635 1.00 83.19 98 HIS A C 1
ATOM 794 O O . HIS A 1 98 ? 8.495 7.892 -11.669 1.00 83.19 98 HIS A O 1
ATOM 800 N N . LEU A 1 99 ? 8.639 9.856 -12.784 1.00 82.88 99 LEU A N 1
ATOM 801 C CA . LEU A 1 99 ? 7.904 10.677 -11.815 1.00 82.88 99 LEU A CA 1
ATOM 802 C C . LEU A 1 99 ? 6.518 10.104 -11.499 1.00 82.88 99 LEU A C 1
ATOM 804 O O . LEU A 1 99 ? 6.152 10.068 -10.330 1.00 82.88 99 LEU A O 1
ATOM 808 N N . ASP A 1 100 ? 5.809 9.561 -12.491 1.00 83.62 100 ASP A N 1
ATOM 809 C CA . ASP A 1 100 ? 4.471 8.980 -12.308 1.00 83.62 100 ASP A CA 1
ATOM 810 C C . ASP A 1 100 ? 4.471 7.812 -11.303 1.00 83.62 100 ASP A C 1
ATOM 812 O O . ASP A 1 100 ? 3.585 7.683 -10.454 1.00 83.62 100 ASP A O 1
ATOM 816 N N . ILE A 1 101 ? 5.493 6.949 -11.365 1.00 83.19 101 ILE A N 1
ATOM 817 C CA . ILE A 1 101 ? 5.626 5.796 -10.462 1.00 83.19 101 ILE A CA 1
ATOM 818 C C . ILE A 1 101 ? 6.000 6.277 -9.062 1.00 83.19 101 ILE A C 1
ATOM 820 O O . ILE A 1 101 ? 5.472 5.772 -8.067 1.00 83.19 101 ILE A O 1
ATOM 824 N N . LEU A 1 102 ? 6.891 7.265 -8.978 1.00 87.12 102 LEU A N 1
ATOM 825 C CA . LEU A 1 102 ? 7.303 7.850 -7.711 1.00 87.12 102 LEU A CA 1
ATOM 826 C C . LEU A 1 102 ? 6.132 8.562 -7.021 1.00 87.12 102 LEU A C 1
ATOM 828 O O . LEU A 1 102 ? 5.912 8.358 -5.829 1.00 87.12 102 LEU A O 1
ATOM 832 N N . GLU A 1 103 ? 5.331 9.318 -7.767 1.00 86.94 103 GLU A N 1
ATOM 833 C CA . GLU A 1 103 ? 4.127 9.983 -7.274 1.00 86.94 103 GLU A CA 1
ATOM 834 C C . GLU A 1 103 ? 3.086 8.965 -6.792 1.00 86.94 103 GLU A C 1
ATOM 836 O O . GLU A 1 103 ? 2.560 9.092 -5.684 1.00 86.94 103 GLU A O 1
ATOM 841 N N . SER A 1 104 ? 2.863 7.885 -7.549 1.00 88.75 104 SER A N 1
ATOM 842 C CA . SER A 1 104 ? 1.993 6.784 -7.119 1.00 88.75 104 SER A CA 1
ATOM 843 C C . SER A 1 104 ? 2.486 6.122 -5.825 1.00 88.75 104 SER A C 1
ATOM 845 O O . SER A 1 104 ? 1.679 5.796 -4.945 1.00 88.75 104 SER A O 1
ATOM 847 N N . LYS A 1 105 ? 3.801 5.915 -5.675 1.00 88.75 105 LYS A N 1
ATOM 848 C CA . LYS A 1 105 ? 4.399 5.362 -4.448 1.00 88.75 105 LYS A CA 1
ATOM 849 C C . LYS A 1 105 ? 4.253 6.326 -3.269 1.00 88.75 105 LYS A C 1
ATOM 851 O O . LYS A 1 105 ? 3.877 5.890 -2.182 1.00 88.75 105 LYS A O 1
ATOM 856 N N . ILE A 1 106 ? 4.480 7.623 -3.480 1.00 89.25 106 ILE A N 1
ATOM 857 C CA . ILE A 1 106 ? 4.299 8.670 -2.462 1.00 89.25 106 ILE A CA 1
ATOM 858 C C . ILE A 1 106 ? 2.833 8.748 -2.026 1.00 89.25 106 ILE A C 1
ATOM 860 O O . ILE A 1 106 ? 2.551 8.765 -0.831 1.00 89.25 106 ILE A O 1
ATOM 864 N N . SER A 1 107 ? 1.891 8.727 -2.968 1.00 92.00 107 SER A N 1
ATOM 865 C CA . SER A 1 107 ? 0.453 8.697 -2.684 1.00 92.00 107 SER A CA 1
ATOM 866 C C . SER A 1 107 ? 0.060 7.468 -1.854 1.00 92.00 107 SER A C 1
ATOM 868 O O . SER A 1 107 ? -0.650 7.579 -0.850 1.00 92.00 107 SER A O 1
ATOM 870 N N . SER A 1 108 ? 0.606 6.298 -2.198 1.00 91.50 108 SER A N 1
ATOM 871 C CA . SER A 1 108 ? 0.381 5.056 -1.447 1.00 91.50 108 SER A CA 1
ATOM 872 C C . SER A 1 108 ? 0.938 5.139 -0.021 1.00 91.50 108 SER A C 1
ATOM 874 O O . SER A 1 108 ? 0.253 4.772 0.936 1.00 91.50 108 SER A O 1
ATOM 876 N N . LEU A 1 109 ? 2.152 5.675 0.148 1.00 95.12 109 LEU A N 1
ATOM 877 C CA . LEU A 1 109 ? 2.762 5.896 1.463 1.00 95.12 109 LEU A CA 1
ATOM 878 C C . LEU A 1 109 ? 1.987 6.918 2.298 1.00 95.12 109 LEU A C 1
ATOM 880 O O . LEU A 1 109 ? 1.772 6.691 3.487 1.00 95.12 109 LEU A O 1
ATOM 884 N N . ASN A 1 110 ? 1.519 8.007 1.692 1.00 94.62 110 ASN A N 1
ATOM 885 C CA . ASN A 1 110 ? 0.687 9.002 2.366 1.00 94.62 110 ASN A CA 1
ATOM 886 C C . ASN A 1 110 ? -0.649 8.406 2.815 1.00 94.62 110 ASN A C 1
ATOM 888 O O . ASN A 1 110 ? -1.092 8.659 3.934 1.00 94.62 110 ASN A O 1
ATOM 892 N N . THR A 1 111 ? -1.261 7.564 1.982 1.00 95.50 111 THR A N 1
ATOM 893 C CA . THR A 1 111 ? -2.488 6.838 2.334 1.00 95.50 111 THR A CA 1
ATOM 894 C C . THR A 1 111 ? -2.250 5.912 3.525 1.00 95.50 111 THR A C 1
ATOM 896 O O . THR A 1 111 ? -3.001 5.954 4.501 1.00 95.50 111 THR A O 1
ATOM 899 N N . LEU A 1 112 ? -1.166 5.131 3.500 1.00 96.19 112 LEU A N 1
ATOM 900 C CA . LEU A 1 112 ? -0.789 4.265 4.616 1.00 96.19 112 LEU A CA 1
ATOM 901 C C . LEU A 1 112 ? -0.510 5.070 5.893 1.00 96.19 112 LEU A C 1
ATOM 903 O O . LEU A 1 112 ? -1.002 4.717 6.963 1.00 96.19 112 LEU A O 1
ATOM 907 N N . SER A 1 113 ? 0.231 6.171 5.782 1.00 94.88 113 SER A N 1
ATOM 908 C CA . SER A 1 113 ? 0.523 7.077 6.895 1.00 94.88 113 SER A CA 1
ATOM 909 C C . SER A 1 1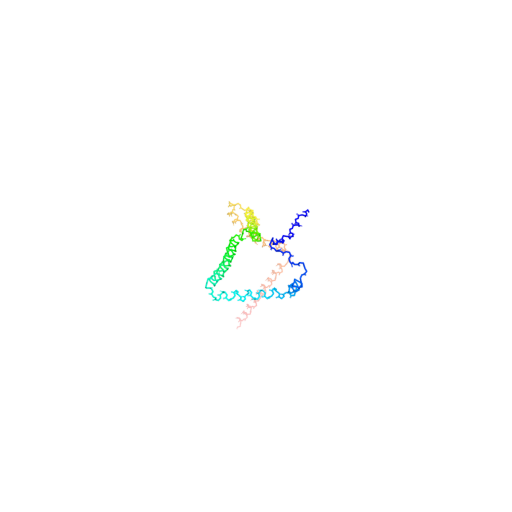13 ? -0.763 7.649 7.501 1.00 94.88 113 SER A C 1
ATOM 911 O O . SER A 1 113 ? -0.962 7.590 8.714 1.00 94.88 113 SER A O 1
ATOM 913 N N . SER A 1 114 ? -1.700 8.094 6.659 1.00 94.62 114 SER A N 1
ATOM 914 C CA . SER A 1 114 ? -3.018 8.568 7.088 1.00 94.62 114 SER A CA 1
ATOM 915 C C . SER A 1 114 ? -3.807 7.477 7.817 1.00 94.62 114 SER A C 1
ATOM 917 O O . SER A 1 114 ? -4.347 7.716 8.898 1.00 94.62 114 SER A O 1
ATOM 919 N N . HIS A 1 115 ? -3.831 6.251 7.286 1.00 94.12 115 HIS A N 1
ATOM 920 C CA . HIS A 1 115 ? -4.484 5.116 7.943 1.00 94.12 115 HIS A CA 1
ATOM 921 C C . HIS A 1 115 ? -3.873 4.820 9.316 1.00 94.12 115 HIS A C 1
ATOM 923 O O . HIS A 1 115 ? -4.605 4.679 10.298 1.00 94.12 115 HIS A O 1
ATOM 929 N N . LEU A 1 116 ? -2.544 4.783 9.418 1.00 94.69 116 LEU A N 1
ATOM 930 C CA . LEU A 1 116 ? -1.848 4.578 10.688 1.00 94.69 116 LEU A CA 1
ATOM 931 C C . LEU A 1 116 ? -2.139 5.705 11.684 1.00 94.69 116 LEU A C 1
ATOM 933 O O . LEU A 1 116 ? -2.379 5.438 12.862 1.00 94.69 116 LEU A O 1
ATOM 937 N N . GLN A 1 117 ? -2.196 6.954 11.223 1.00 93.19 117 GLN A N 1
ATOM 938 C CA . GLN A 1 117 ? -2.550 8.096 12.059 1.00 93.19 117 GLN A CA 1
ATOM 939 C C . GLN A 1 117 ? -3.992 8.001 12.574 1.00 93.19 117 GLN A C 1
ATOM 941 O O . GLN A 1 117 ? -4.233 8.263 13.754 1.00 93.19 117 GLN A O 1
ATOM 946 N N . ARG A 1 118 ? -4.941 7.558 11.739 1.00 92.12 118 ARG A N 1
ATOM 947 C CA . ARG A 1 118 ? -6.331 7.298 12.156 1.00 92.12 118 ARG A CA 1
ATOM 948 C C . ARG A 1 118 ? -6.407 6.193 13.205 1.00 92.12 118 ARG A C 1
ATOM 950 O O . ARG A 1 118 ? -7.110 6.352 14.198 1.00 92.12 118 ARG A O 1
ATOM 957 N N . ILE A 1 119 ? -5.658 5.104 13.032 1.00 93.00 119 ILE A N 1
ATOM 958 C CA . ILE A 1 119 ? -5.586 4.017 14.023 1.00 93.00 119 ILE A CA 1
ATOM 959 C C . ILE A 1 119 ? -4.990 4.530 15.337 1.00 93.00 119 ILE A C 1
ATOM 961 O O . ILE A 1 119 ? -5.508 4.230 16.411 1.00 93.00 119 ILE A O 1
ATOM 965 N N . LEU A 1 120 ? -3.931 5.339 15.275 1.00 92.12 120 LEU A N 1
ATOM 966 C CA . LEU A 1 120 ? -3.304 5.915 16.461 1.00 92.12 120 LEU A CA 1
ATOM 967 C C . LEU A 1 120 ? -4.253 6.863 17.207 1.00 92.12 120 LEU A C 1
ATOM 969 O O . LEU A 1 120 ? -4.308 6.829 18.436 1.00 92.12 120 LEU A O 1
ATOM 973 N N . GLN A 1 121 ? -5.011 7.687 16.482 1.00 89.81 121 GLN A N 1
ATOM 974 C CA . GLN A 1 121 ? -6.066 8.523 17.060 1.00 89.81 121 GLN A CA 1
ATOM 975 C C . GLN A 1 121 ? -7.168 7.666 17.689 1.00 89.81 121 GLN A C 1
ATOM 977 O O . GLN A 1 121 ? -7.525 7.905 18.837 1.00 89.81 121 GLN A O 1
ATOM 982 N N . GLY A 1 122 ? -7.629 6.619 17.000 1.00 89.06 122 GLY A N 1
ATOM 983 C CA . GLY A 1 122 ? -8.605 5.670 17.537 1.00 89.06 122 GLY A CA 1
ATOM 984 C C . GLY A 1 122 ? -8.116 4.970 18.807 1.00 89.06 122 GLY A C 1
ATOM 985 O O . GLY A 1 122 ? -8.877 4.816 19.756 1.00 89.06 122 GLY A O 1
ATOM 986 N N . LYS A 1 123 ? -6.827 4.618 18.881 1.00 89.38 123 LYS A N 1
ATOM 987 C CA . LYS A 1 123 ? -6.210 4.074 20.099 1.00 89.38 123 LYS A CA 1
ATOM 988 C C . LYS A 1 123 ? -6.201 5.098 21.236 1.00 89.38 123 LYS A C 1
ATOM 990 O O . LYS A 1 123 ? -6.515 4.730 22.361 1.00 89.38 123 LYS A O 1
ATOM 995 N N . LYS A 1 124 ? -5.842 6.359 20.970 1.00 84.81 124 LYS A N 1
ATOM 996 C CA . LYS A 1 124 ? -5.874 7.432 21.983 1.00 84.81 124 LYS A CA 1
ATOM 997 C C . LYS A 1 124 ? -7.292 7.676 22.497 1.00 84.81 124 LYS A C 1
ATOM 999 O O . LYS A 1 124 ? -7.484 7.764 23.702 1.00 84.81 124 LYS A O 1
ATOM 1004 N N . GLU A 1 125 ? -8.267 7.717 21.596 1.00 86.31 125 GLU A N 1
ATOM 1005 C CA . GLU A 1 125 ? -9.683 7.857 21.935 1.00 86.31 125 GLU A CA 1
ATOM 1006 C C . GLU A 1 125 ? -10.177 6.676 22.779 1.00 86.31 125 GLU A C 1
ATOM 1008 O O . GLU A 1 125 ? -10.804 6.864 23.817 1.00 86.31 125 GLU A O 1
ATOM 1013 N N . LEU A 1 126 ? -9.827 5.447 22.393 1.00 85.19 126 LEU A N 1
ATOM 1014 C CA . LEU A 1 126 ? -10.173 4.251 23.154 1.00 85.19 126 LEU A CA 1
ATOM 1015 C C . LEU A 1 126 ? -9.537 4.255 24.551 1.00 85.19 126 LEU A C 1
ATOM 1017 O O . LEU A 1 126 ? -10.206 3.911 25.520 1.00 85.19 126 LEU A O 1
ATOM 1021 N N . ILE A 1 127 ? -8.271 4.667 24.667 1.00 85.69 127 ILE A N 1
ATOM 1022 C CA . ILE A 1 127 ? -7.596 4.818 25.962 1.00 85.69 127 ILE A CA 1
ATOM 1023 C C . ILE A 1 127 ? -8.311 5.868 26.814 1.00 85.69 127 ILE A C 1
ATOM 1025 O O . ILE A 1 127 ? -8.598 5.581 27.969 1.00 85.69 127 ILE A O 1
ATOM 1029 N N . ASN A 1 128 ? -8.656 7.034 26.259 1.00 82.94 128 ASN A N 1
ATOM 1030 C CA . ASN A 1 128 ? -9.416 8.059 26.979 1.00 82.94 128 ASN A CA 1
ATOM 1031 C C . ASN A 1 128 ? -10.764 7.521 27.471 1.00 82.94 128 ASN A C 1
ATOM 1033 O O . ASN A 1 128 ? -11.118 7.723 28.629 1.00 82.94 128 ASN A O 1
ATOM 1037 N N . ARG A 1 129 ? -11.493 6.782 26.629 1.00 80.12 129 ARG A N 1
ATOM 1038 C CA . ARG A 1 129 ? -12.768 6.152 27.006 1.00 80.12 129 ARG A CA 1
ATOM 1039 C C . ARG A 1 129 ? -12.618 5.076 28.081 1.00 80.12 129 ARG A C 1
ATOM 1041 O O . ARG A 1 129 ? -13.512 4.927 28.900 1.00 80.12 129 ARG A O 1
ATOM 1048 N N . LEU A 1 130 ? -11.517 4.329 28.080 1.00 76.94 130 LEU A N 1
ATOM 1049 C CA . LEU A 1 130 ? -11.215 3.323 29.107 1.00 76.94 130 LEU A CA 1
ATOM 1050 C C . LEU A 1 130 ? -10.718 3.950 30.417 1.00 76.94 130 LEU A C 1
ATOM 1052 O O . LEU A 1 130 ? -10.943 3.391 31.485 1.00 76.94 130 LEU A O 1
ATOM 1056 N N . GLN A 1 131 ? -10.020 5.085 30.339 1.00 77.38 131 GLN A N 1
ATOM 1057 C CA . GLN A 1 131 ? -9.570 5.855 31.500 1.00 77.38 131 GLN A CA 1
ATOM 1058 C C . GLN A 1 131 ? -10.707 6.631 32.156 1.00 77.38 131 GLN A C 1
ATOM 1060 O O . GLN A 1 131 ? -10.652 6.882 33.360 1.00 77.38 131 GLN A O 1
ATOM 1065 N N . GLN A 1 132 ? -11.732 7.011 31.390 1.00 74.19 132 GLN A N 1
ATOM 1066 C CA . GLN A 1 132 ? -12.963 7.520 31.969 1.00 74.19 132 GLN A CA 1
ATOM 1067 C C . GLN A 1 132 ? -13.558 6.412 32.844 1.00 74.19 132 GLN A C 1
ATOM 1069 O O . GLN A 1 132 ? -13.858 5.331 32.330 1.00 74.19 132 GLN A O 1
ATOM 1074 N N . PRO A 1 133 ? -13.710 6.635 34.164 1.00 66.12 133 PRO A N 1
ATOM 1075 C CA . PRO A 1 133 ? -14.402 5.672 34.996 1.00 66.12 133 PRO A CA 1
ATOM 1076 C C . PRO A 1 133 ? -15.783 5.500 34.378 1.00 66.12 133 PRO A C 1
ATOM 1078 O O . PRO A 1 133 ? -16.484 6.489 34.163 1.00 66.12 133 PRO A O 1
ATOM 1081 N N . LEU A 1 134 ? -16.136 4.260 34.039 1.00 58.12 134 LEU A N 1
ATOM 1082 C CA . LEU A 1 134 ? -17.440 3.909 33.497 1.00 58.12 134 LEU A CA 1
ATOM 1083 C C . LEU A 1 134 ? -18.483 4.120 34.607 1.00 58.12 134 LEU A C 1
ATOM 1085 O O . LEU A 1 134 ? -18.946 3.183 35.249 1.00 58.12 134 LEU A O 1
ATOM 1089 N N . VAL A 1 135 ? -18.800 5.381 34.889 1.00 55.38 135 VAL A N 1
ATOM 1090 C CA . VAL A 1 135 ? -19.909 5.797 35.737 1.00 55.38 135 VAL A CA 1
ATOM 1091 C C . VAL A 1 135 ? -21.139 5.747 34.839 1.00 55.38 135 VAL A C 1
ATOM 1093 O O . VAL A 1 135 ? -21.664 6.768 34.415 1.00 55.38 135 VAL A O 1
ATOM 1096 N N . GLY A 1 136 ? -21.554 4.534 34.468 1.00 60.03 136 GLY A N 1
ATOM 1097 C CA . GLY A 1 136 ? -22.972 4.327 34.176 1.00 60.03 136 GLY A CA 1
ATOM 1098 C C . GLY A 1 136 ? -23.790 4.576 35.447 1.00 60.03 136 GLY A C 1
ATOM 1099 O O . GLY A 1 136 ? -23.210 4.875 36.494 1.00 60.03 136 GLY A O 1
ATOM 1100 N N . ASP A 1 137 ? -25.107 4.387 35.378 1.00 59.62 137 ASP A N 1
ATOM 1101 C CA . ASP A 1 137 ? -26.071 4.505 36.493 1.00 59.62 137 ASP A CA 1
ATOM 1102 C C . ASP A 1 137 ? -25.850 3.476 37.631 1.00 59.62 137 ASP A C 1
ATOM 1104 O O . ASP A 1 137 ? -26.776 2.997 38.280 1.00 59.62 137 ASP A O 1
ATOM 1108 N N . PHE A 1 138 ? -24.607 3.076 37.866 1.00 60.09 138 PHE A N 1
ATOM 1109 C CA . PHE A 1 138 ? -24.181 2.172 38.906 1.00 60.09 138 PHE A CA 1
ATOM 1110 C C . PHE A 1 138 ? -23.729 2.994 40.109 1.00 60.09 138 PHE A C 1
ATOM 1112 O O . PHE A 1 138 ? -22.841 3.847 40.027 1.00 60.09 138 PHE A O 1
ATOM 1119 N N . LEU A 1 139 ? -24.342 2.707 41.254 1.00 66.25 139 LEU A N 1
ATOM 1120 C CA . LEU A 1 139 ? -23.960 3.258 42.544 1.00 66.25 139 LEU A CA 1
ATOM 1121 C C . LEU A 1 139 ? -22.467 2.965 42.787 1.00 66.25 139 LEU A C 1
ATOM 1123 O O . LEU A 1 139 ? -22.060 1.804 42.871 1.00 66.25 139 LEU A O 1
ATOM 1127 N N . ARG A 1 140 ? -21.629 4.006 42.874 1.00 63.19 140 ARG A N 1
ATOM 1128 C CA . ARG A 1 140 ? -20.205 3.846 43.208 1.00 63.19 140 ARG A CA 1
ATOM 1129 C C . ARG A 1 140 ? -20.098 3.463 44.679 1.00 63.19 140 ARG A C 1
ATOM 1131 O O . ARG A 1 140 ? -20.098 4.327 45.548 1.00 63.19 140 ARG A O 1
ATOM 1138 N N . VAL A 1 141 ? -20.018 2.167 44.946 1.00 68.69 141 VAL A N 1
ATOM 1139 C CA . VAL A 1 141 ? -19.765 1.639 46.286 1.00 68.69 141 VAL A CA 1
ATOM 1140 C C . VAL A 1 141 ? -18.277 1.320 46.391 1.00 68.69 141 VAL A C 1
ATOM 1142 O O . VAL A 1 141 ? -17.713 0.661 45.515 1.00 68.69 141 VAL A O 1
ATOM 1145 N N . GLU A 1 142 ? -17.619 1.802 47.439 1.00 72.50 142 GLU A N 1
ATOM 1146 C CA . GLU A 1 142 ? -16.247 1.405 47.762 1.00 72.50 142 GLU A CA 1
ATOM 1147 C C . GLU A 1 142 ? -16.218 -0.089 48.124 1.00 72.50 142 GLU A C 1
ATOM 1149 O O . GLU A 1 142 ? -17.153 -0.589 48.748 1.00 72.50 142 GLU A O 1
ATOM 1154 N N . ALA A 1 143 ? -15.171 -0.821 47.728 1.00 72.25 143 ALA A N 1
ATOM 1155 C CA . ALA A 1 143 ? -15.117 -2.286 47.856 1.00 72.25 143 ALA A CA 1
ATOM 1156 C C . ALA A 1 143 ? -15.328 -2.792 49.299 1.00 72.25 143 ALA A C 1
ATOM 1158 O O . ALA A 1 143 ? -15.828 -3.894 49.513 1.00 72.25 143 ALA A O 1
ATOM 1159 N N . THR A 1 144 ? -14.999 -1.961 50.286 1.00 75.25 144 THR A N 1
ATOM 1160 C CA . THR A 1 144 ? -15.228 -2.189 51.718 1.00 75.25 144 THR A CA 1
ATOM 1161 C C . THR A 1 144 ? -16.708 -2.319 52.080 1.00 75.25 144 THR A C 1
ATOM 1163 O O . THR A 1 144 ? -17.042 -3.095 52.973 1.00 75.25 144 THR A O 1
ATOM 1166 N N . PHE A 1 145 ? -17.593 -1.611 51.373 1.00 76.81 145 PHE A N 1
ATOM 1167 C CA . PHE A 1 145 ? -19.028 -1.578 51.659 1.00 76.81 145 PHE A CA 1
ATOM 1168 C C . PHE A 1 145 ? -19.857 -2.512 50.764 1.00 76.81 145 PHE A C 1
ATOM 1170 O O . PHE A 1 145 ? -21.063 -2.653 50.964 1.00 76.81 145 PHE A O 1
ATOM 1177 N N . HIS A 1 146 ? -19.237 -3.206 49.800 1.00 81.19 146 HIS A N 1
ATOM 1178 C CA . HIS A 1 146 ? -19.930 -4.163 48.918 1.00 81.19 146 HIS A CA 1
ATOM 1179 C C . HIS A 1 146 ? -20.657 -5.283 49.679 1.00 81.19 146 HIS A C 1
ATOM 1181 O O . HIS A 1 146 ? -21.791 -5.581 49.301 1.00 81.19 146 HIS A O 1
ATOM 1187 N N . PRO A 1 147 ? -20.090 -5.888 50.747 1.00 82.00 147 PRO A N 1
ATOM 1188 C CA . PRO A 1 147 ? -20.788 -6.932 51.498 1.00 82.00 147 PRO A CA 1
ATOM 1189 C C . PRO A 1 147 ? -22.053 -6.408 52.187 1.00 82.00 147 PRO A C 1
ATOM 1191 O O . PRO A 1 147 ? -23.107 -7.018 52.077 1.00 82.00 147 PRO A O 1
ATOM 1194 N N . GLN A 1 148 ? -21.982 -5.232 52.818 1.00 83.69 148 GLN A N 1
ATOM 1195 C CA . GLN A 1 148 ? -23.133 -4.653 53.522 1.00 83.69 148 GLN A CA 1
ATOM 1196 C C . GLN A 1 148 ? -24.228 -4.215 52.546 1.00 83.69 148 GLN A C 1
ATOM 1198 O O . GLN A 1 148 ? -25.414 -4.367 52.821 1.00 83.69 148 GLN A O 1
ATOM 1203 N N . VAL A 1 149 ? -23.836 -3.697 51.383 1.00 81.44 149 VAL A N 1
ATOM 1204 C CA . VAL A 1 149 ? -24.765 -3.292 50.327 1.00 81.44 149 VAL A CA 1
ATOM 1205 C C . VAL A 1 149 ? -25.439 -4.508 49.685 1.00 81.44 149 VAL A C 1
ATOM 1207 O O . VAL A 1 149 ? -26.645 -4.476 49.446 1.00 81.44 149 VAL A O 1
ATOM 1210 N N . LYS A 1 150 ? -24.697 -5.602 49.471 1.00 83.88 150 LYS A N 1
ATOM 1211 C CA . LYS A 1 150 ? -25.251 -6.887 49.020 1.00 83.88 150 LYS A CA 1
ATOM 1212 C C . LYS A 1 150 ? -26.330 -7.399 49.972 1.00 83.88 150 LYS A C 1
ATOM 1214 O O . LYS A 1 150 ? -27.327 -7.928 49.494 1.00 83.88 150 LYS A O 1
ATOM 1219 N N . ASP A 1 151 ? -26.134 -7.248 51.276 1.00 85.31 151 ASP A N 1
ATOM 1220 C CA . ASP A 1 151 ? -27.092 -7.723 52.274 1.00 85.31 151 ASP A CA 1
ATOM 1221 C C . ASP A 1 151 ? -28.289 -6.760 52.430 1.00 85.31 151 ASP A C 1
ATOM 1223 O O . ASP A 1 151 ? -29.413 -7.195 52.675 1.00 85.31 151 ASP A O 1
ATOM 1227 N N . LEU A 1 152 ? -28.081 -5.455 52.215 1.00 86.44 152 LEU A N 1
ATOM 1228 C CA . LEU A 1 152 ? -29.123 -4.427 52.298 1.00 86.44 152 LEU A CA 1
ATOM 1229 C C . LEU A 1 152 ? -30.081 -4.431 51.095 1.00 86.44 152 LEU A C 1
ATOM 1231 O O . LEU A 1 152 ? -31.284 -4.245 51.273 1.00 86.44 152 LEU A O 1
ATOM 1235 N N . PHE A 1 153 ? -29.581 -4.631 49.872 1.00 84.94 153 PHE A N 1
ATOM 1236 C CA . PHE A 1 153 ? -30.406 -4.550 48.657 1.00 84.94 153 PHE A CA 1
ATOM 1237 C C . PHE A 1 153 ? -31.597 -5.526 48.642 1.00 84.94 153 PHE A C 1
ATOM 1239 O O . PHE A 1 153 ? -32.703 -5.078 48.343 1.00 84.94 153 PHE A O 1
ATOM 1246 N N . PRO A 1 154 ? -31.443 -6.816 48.994 1.00 86.50 154 PRO A N 1
ATOM 1247 C CA . PRO A 1 154 ? -32.562 -7.750 49.097 1.00 86.50 154 PRO A CA 1
ATOM 1248 C C . PRO A 1 154 ? -33.614 -7.305 50.116 1.00 86.50 154 PRO A C 1
ATOM 1250 O O . PRO A 1 154 ? -34.806 -7.456 49.861 1.00 86.50 154 PRO A O 1
ATOM 1253 N N . LEU A 1 155 ? -33.184 -6.711 51.234 1.00 84.81 155 LEU A N 1
ATOM 1254 C CA . LEU A 1 155 ? -34.088 -6.197 52.262 1.00 84.81 155 LEU A CA 1
ATOM 1255 C C . LEU A 1 155 ? -34.887 -4.996 51.740 1.00 84.81 155 LEU A C 1
ATOM 1257 O O . LEU A 1 155 ? -36.098 -4.937 51.909 1.00 84.81 155 LEU A O 1
ATOM 1261 N N . VAL A 1 156 ? -34.228 -4.069 51.043 1.00 85.19 156 VAL A N 1
ATOM 1262 C CA . VAL A 1 156 ? -34.874 -2.892 50.440 1.00 85.19 156 VAL A CA 1
ATOM 1263 C C . VAL A 1 156 ? -35.843 -3.293 49.326 1.00 85.19 156 VAL A C 1
ATOM 1265 O O . VAL A 1 156 ? -36.930 -2.730 49.238 1.00 85.19 156 VAL A O 1
ATOM 1268 N N . VAL A 1 157 ? -35.489 -4.283 48.503 1.00 85.31 157 VAL A N 1
ATOM 1269 C CA . VAL A 1 157 ? -36.379 -4.831 47.465 1.00 85.31 157 VAL A CA 1
ATOM 1270 C C . VAL A 1 157 ? -37.595 -5.518 48.090 1.00 85.31 157 VAL A C 1
ATOM 1272 O O . VAL A 1 157 ? -38.708 -5.306 47.616 1.00 85.31 157 VAL A O 1
ATOM 1275 N N . GLY A 1 158 ? -37.405 -6.278 49.175 1.00 84.31 158 GLY A N 1
ATOM 1276 C CA . GLY A 1 158 ? -38.504 -6.852 49.956 1.00 84.31 158 GLY A CA 1
ATOM 1277 C C . GLY A 1 158 ? -39.432 -5.773 50.513 1.00 84.31 158 GLY A C 1
ATOM 1278 O O . GLY A 1 158 ? -40.631 -5.801 50.257 1.00 84.31 158 GLY A O 1
ATOM 1279 N N . CYS A 1 159 ? -38.868 -4.748 51.157 1.00 80.88 159 CYS A N 1
ATOM 1280 C CA . CYS A 1 159 ? -39.632 -3.609 51.664 1.00 80.88 159 CYS A CA 1
ATOM 1281 C C . CYS A 1 159 ? -40.376 -2.850 50.556 1.00 80.88 159 CYS A C 1
ATOM 1283 O O . CYS A 1 159 ? -41.493 -2.410 50.785 1.00 80.88 159 CYS A O 1
ATOM 1285 N N . LEU A 1 160 ? -39.798 -2.687 49.361 1.00 82.44 160 LEU A N 1
ATOM 1286 C CA . LEU A 1 160 ? -40.464 -2.054 48.213 1.00 82.44 160 LEU A CA 1
ATOM 1287 C C . LEU A 1 160 ? -41.626 -2.897 47.673 1.00 82.44 160 LEU A C 1
ATOM 1289 O O . LEU A 1 160 ? -42.665 -2.341 47.319 1.00 82.44 160 LEU A O 1
ATOM 1293 N N . ALA A 1 161 ? -41.469 -4.221 47.624 1.00 82.44 161 ALA A N 1
ATOM 1294 C CA . ALA A 1 161 ? -42.538 -5.130 47.221 1.00 82.44 161 ALA A CA 1
ATOM 1295 C C . ALA A 1 161 ? -43.689 -5.128 48.242 1.00 82.44 161 ALA A C 1
ATOM 1297 O O . ALA A 1 161 ? -44.859 -5.049 47.868 1.00 82.44 161 ALA A O 1
ATOM 1298 N N . GLU A 1 162 ? -43.357 -5.144 49.533 1.00 85.62 162 GLU A N 1
ATOM 1299 C CA . GLU A 1 162 ? -44.327 -5.061 50.627 1.00 85.62 162 GLU A CA 1
ATOM 1300 C C . GLU A 1 162 ? -44.954 -3.669 50.750 1.00 85.62 162 GLU A C 1
ATOM 1302 O O . GLU A 1 162 ? -46.104 -3.555 51.159 1.00 85.62 162 GLU A O 1
ATOM 1307 N N . LEU A 1 163 ? -44.247 -2.602 50.366 1.00 84.31 163 LEU A N 1
ATOM 1308 C CA . LEU A 1 163 ? -44.764 -1.234 50.406 1.00 84.31 163 LEU A CA 1
ATOM 1309 C C . LEU A 1 163 ? -46.008 -1.077 49.533 1.00 84.31 163 LEU A C 1
ATOM 1311 O O . LEU A 1 163 ? -46.938 -0.403 49.958 1.00 84.31 163 LEU A O 1
ATOM 1315 N N . SER A 1 164 ? -46.057 -1.718 48.361 1.00 80.75 164 SER A N 1
ATOM 1316 C CA . SER A 1 164 ? -47.257 -1.695 47.513 1.00 80.75 164 SER A CA 1
ATOM 1317 C C . SER A 1 164 ? -48.447 -2.321 48.234 1.00 80.75 164 SER A C 1
ATOM 1319 O O . SER A 1 164 ? -49.486 -1.686 48.358 1.00 80.75 164 SER A O 1
ATOM 1321 N N . ALA A 1 165 ? -48.270 -3.521 48.792 1.00 82.81 165 ALA A N 1
ATOM 1322 C CA . ALA A 1 165 ? -49.328 -4.202 49.533 1.00 82.81 165 ALA A CA 1
ATOM 1323 C C . ALA A 1 165 ? -49.740 -3.423 50.794 1.00 82.81 165 ALA A C 1
ATOM 1325 O O . ALA A 1 165 ? -50.914 -3.363 51.139 1.00 82.81 165 ALA A O 1
ATOM 1326 N N . ASN A 1 166 ? -48.787 -2.790 51.477 1.00 82.56 166 ASN A N 1
ATOM 1327 C CA . ASN A 1 166 ? -49.059 -1.956 52.641 1.00 82.56 166 ASN A CA 1
ATOM 1328 C C . ASN A 1 166 ? -49.795 -0.665 52.265 1.00 82.56 166 ASN A C 1
ATOM 1330 O O . ASN A 1 166 ? -50.677 -0.248 53.009 1.00 82.56 166 ASN A O 1
ATOM 1334 N N . LEU A 1 167 ? -49.485 -0.049 51.121 1.00 83.75 167 LEU A N 1
ATOM 1335 C CA . LEU A 1 167 ? -50.226 1.101 50.601 1.00 83.75 167 LEU A CA 1
ATOM 1336 C C . LEU A 1 167 ? -51.647 0.708 50.192 1.00 83.75 167 LEU A C 1
ATOM 1338 O O . LEU A 1 167 ? -52.578 1.417 50.564 1.00 83.75 167 LEU A O 1
ATOM 1342 N N . ASP A 1 168 ? -51.823 -0.439 49.535 1.00 81.69 168 ASP A N 1
ATOM 1343 C CA . ASP A 1 168 ? -53.142 -0.984 49.199 1.00 81.69 168 ASP A CA 1
ATOM 1344 C C . ASP A 1 168 ? -53.950 -1.300 50.467 1.00 81.69 168 ASP A C 1
ATOM 1346 O O . ASP A 1 168 ? -55.132 -0.982 50.547 1.00 81.69 168 ASP A O 1
ATOM 1350 N N . ASN A 1 169 ? -53.312 -1.852 51.504 1.00 82.12 169 ASN A N 1
ATOM 1351 C CA . ASN A 1 169 ? -53.948 -2.118 52.797 1.00 82.12 169 ASN A CA 1
ATOM 1352 C C . ASN A 1 169 ? -54.312 -0.830 53.550 1.00 82.12 169 ASN A C 1
ATOM 1354 O O . ASN A 1 169 ? -55.343 -0.784 54.219 1.00 82.12 169 ASN A O 1
ATOM 1358 N N . ILE A 1 170 ? -53.485 0.215 53.465 1.00 81.56 170 ILE A N 1
ATOM 1359 C CA . ILE A 1 170 ? -53.770 1.527 54.064 1.00 81.56 170 ILE A CA 1
ATOM 1360 C C . ILE A 1 170 ? -54.889 2.234 53.293 1.00 81.56 170 ILE A C 1
ATOM 1362 O O . ILE A 1 170 ? -55.740 2.858 53.921 1.00 81.56 170 ILE A O 1
ATOM 1366 N N . GLN A 1 171 ? -54.918 2.121 51.963 1.00 81.25 171 GLN A N 1
ATOM 1367 C CA . GLN A 1 171 ? -56.011 2.627 51.135 1.00 81.25 171 GLN A CA 1
ATOM 1368 C C . GLN A 1 171 ? -57.311 1.872 51.425 1.00 81.25 171 GLN A C 1
ATOM 1370 O O . GLN A 1 171 ? -58.338 2.491 51.674 1.00 81.25 171 GLN A O 1
ATOM 1375 N N . TRP A 1 172 ? -57.262 0.542 51.479 1.00 80.06 172 TRP A N 1
ATOM 1376 C CA . TRP A 1 172 ? -58.396 -0.269 51.905 1.00 80.06 172 TRP A CA 1
ATOM 1377 C C . TRP A 1 172 ? -58.857 0.140 53.305 1.00 80.06 172 TRP A C 1
ATOM 1379 O O . TRP A 1 172 ? -60.044 0.336 53.517 1.00 80.06 172 TRP A O 1
ATOM 1389 N N . GLY A 1 173 ? -57.935 0.335 54.250 1.00 75.50 173 GLY A N 1
ATOM 1390 C CA . GLY A 1 173 ? -58.251 0.753 55.617 1.00 75.50 173 GLY A CA 1
ATOM 1391 C C . GLY A 1 173 ? -58.805 2.176 55.732 1.00 75.50 173 GLY A C 1
ATOM 1392 O O . GLY A 1 173 ? -59.545 2.453 56.672 1.00 75.50 173 GLY A O 1
ATOM 1393 N N . SER A 1 174 ? -58.471 3.076 54.802 1.00 71.94 174 SER A N 1
ATOM 1394 C CA . SER A 1 174 ? -59.016 4.439 54.759 1.00 71.94 174 SER A CA 1
ATOM 1395 C C . SER A 1 174 ? -60.370 4.513 54.047 1.00 71.94 174 SER A C 1
ATOM 1397 O O . SER A 1 174 ? -61.195 5.350 54.407 1.00 71.94 174 SER A O 1
ATOM 1399 N N . GLU A 1 175 ? -60.620 3.623 53.086 1.00 67.19 175 GLU A N 1
ATOM 1400 C CA . GLU A 1 175 ? -61.919 3.431 52.428 1.00 67.19 175 GLU A CA 1
ATOM 1401 C C . GLU A 1 175 ? -62.874 2.542 53.251 1.00 67.19 175 GLU A C 1
ATOM 1403 O O . GLU A 1 175 ? -64.093 2.603 53.076 1.00 67.19 175 GLU A O 1
ATOM 1408 N N . PHE A 1 176 ? -62.348 1.730 54.172 1.00 63.44 176 PHE A N 1
ATOM 1409 C CA . PHE A 1 176 ? -63.117 0.872 55.068 1.00 63.44 176 PHE A CA 1
ATOM 1410 C C . PHE A 1 176 ? -63.733 1.690 56.209 1.00 63.44 176 PHE A C 1
ATOM 1412 O O . PHE A 1 176 ? -63.171 1.821 57.297 1.00 63.44 176 PHE A O 1
ATOM 1419 N N . ASP A 1 177 ? -64.933 2.218 55.975 1.00 60.09 177 ASP A N 1
ATOM 1420 C CA . ASP A 1 177 ? -65.761 2.783 57.037 1.00 60.09 177 ASP A CA 1
ATOM 1421 C C . ASP A 1 177 ? -66.705 1.708 57.607 1.00 60.09 177 ASP A C 1
ATOM 1423 O O . ASP A 1 177 ? -67.632 1.233 56.948 1.00 60.09 177 ASP A O 1
ATOM 1427 N N . LEU A 1 178 ? -66.508 1.349 58.880 1.00 57.38 178 LEU A N 1
ATOM 1428 C CA . LEU A 1 178 ? -67.414 0.481 59.652 1.00 57.38 178 LEU A CA 1
ATOM 1429 C C . LEU A 1 178 ? -68.853 1.022 59.716 1.00 57.38 178 LEU A C 1
ATOM 1431 O O . LEU A 1 178 ? -69.778 0.278 60.047 1.00 57.38 178 LEU A O 1
ATOM 1435 N N . ARG A 1 179 ? -69.055 2.309 59.418 1.00 57.06 179 ARG A N 1
ATOM 1436 C CA . ARG A 1 179 ? -70.361 2.977 59.426 1.00 57.06 179 ARG A CA 1
ATOM 1437 C C . ARG A 1 179 ? -71.144 2.804 58.125 1.00 57.06 179 ARG A C 1
ATOM 1439 O O . ARG A 1 179 ? -72.332 3.109 58.126 1.00 57.06 179 ARG A O 1
ATOM 1446 N N . ASP A 1 180 ? -70.534 2.270 57.063 1.00 62.03 180 ASP A N 1
ATOM 1447 C CA . ASP A 1 180 ? -71.180 2.064 55.753 1.00 62.03 180 ASP A CA 1
ATOM 1448 C C . ASP A 1 180 ? -72.281 0.979 55.791 1.00 62.03 180 ASP A C 1
ATOM 1450 O O . ASP A 1 180 ? -72.982 0.735 54.815 1.00 62.03 180 ASP A O 1
ATOM 1454 N N . GLY A 1 181 ? -72.464 0.276 56.918 1.00 63.59 181 GLY A N 1
ATOM 1455 C CA . GLY A 1 181 ? -73.573 -0.668 57.122 1.00 63.59 181 GLY A CA 1
ATOM 1456 C C . GLY A 1 181 ? -73.519 -1.928 56.247 1.00 63.59 181 GLY A C 1
ATOM 1457 O O . GLY A 1 181 ? -74.228 -2.890 56.521 1.00 63.59 181 GLY A O 1
ATOM 1458 N N . ARG A 1 182 ? -72.634 -1.985 55.246 1.00 68.69 182 ARG A N 1
ATOM 1459 C CA . ARG A 1 182 ? -72.444 -3.129 54.344 1.00 68.69 182 ARG A CA 1
ATOM 1460 C C . ARG A 1 182 ? -71.979 -4.380 55.074 1.00 68.69 182 ARG A C 1
ATOM 1462 O O . ARG A 1 182 ? -72.441 -5.470 54.763 1.00 68.69 182 ARG A O 1
ATOM 1469 N N . VAL A 1 183 ? -71.100 -4.229 56.065 1.00 72.19 183 VAL A N 1
ATOM 1470 C CA . VAL A 1 183 ? -70.666 -5.357 56.904 1.00 72.19 183 VAL A CA 1
ATOM 1471 C C . VAL A 1 183 ? -71.827 -5.867 57.755 1.00 72.19 183 VAL A C 1
ATOM 1473 O O . VAL A 1 183 ? -71.993 -7.074 57.861 1.00 72.19 183 VAL A O 1
ATOM 1476 N N . ALA A 1 184 ? -72.664 -4.975 58.295 1.00 7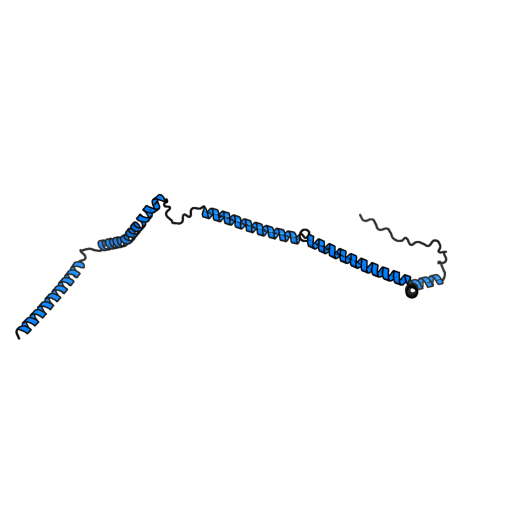3.62 184 ALA A N 1
ATOM 1477 C CA . ALA A 1 184 ? -73.859 -5.367 59.041 1.00 73.62 184 ALA A CA 1
ATOM 1478 C C . ALA A 1 184 ? -74.881 -6.078 58.139 1.00 73.62 184 ALA A C 1
ATOM 1480 O O . ALA A 1 184 ? -75.376 -7.129 58.520 1.00 73.62 184 ALA A O 1
ATOM 1481 N N . ALA A 1 185 ? -75.104 -5.587 56.916 1.00 75.25 185 ALA A N 1
ATOM 1482 C CA . ALA A 1 185 ? -75.989 -6.224 55.941 1.00 75.25 185 ALA A CA 1
ATOM 1483 C C . ALA A 1 185 ? -75.503 -7.626 55.533 1.00 75.25 185 ALA A C 1
ATOM 1485 O O . ALA A 1 185 ? -76.289 -8.564 55.502 1.00 75.25 185 ALA A O 1
ATOM 1486 N N . VAL A 1 186 ? -74.198 -7.802 55.290 1.00 80.00 186 VAL A N 1
ATOM 1487 C CA . VAL A 1 186 ? -73.626 -9.129 55.003 1.00 80.00 186 VAL A CA 1
ATOM 1488 C C . VAL A 1 186 ? -73.713 -10.045 56.228 1.00 80.00 186 VAL A C 1
ATOM 1490 O O . VAL A 1 186 ? -73.937 -11.245 56.083 1.00 80.00 186 VAL A O 1
ATOM 1493 N N . LEU A 1 187 ? -73.563 -9.505 57.440 1.00 83.31 187 LEU A N 1
ATOM 1494 C CA . LEU A 1 187 ? -73.725 -10.274 58.672 1.00 83.31 187 LEU A CA 1
ATOM 1495 C C . LEU A 1 187 ? -75.183 -10.710 58.880 1.00 83.31 187 LEU A C 1
ATOM 1497 O O . LEU A 1 187 ? -75.413 -11.853 59.267 1.00 83.31 187 LEU A O 1
ATOM 1501 N N . ASP A 1 188 ? -76.147 -9.841 58.573 1.00 83.38 188 ASP A N 1
ATOM 1502 C CA . ASP A 1 188 ? -77.581 -10.140 58.608 1.00 83.38 188 ASP A CA 1
ATOM 1503 C C . ASP A 1 188 ? -77.965 -11.164 57.529 1.00 83.38 188 ASP A C 1
ATOM 1505 O O . ASP A 1 188 ? -78.722 -12.096 57.804 1.00 83.38 188 ASP A O 1
ATOM 1509 N N . ASP A 1 189 ? -77.380 -11.081 56.332 1.00 86.38 189 ASP A N 1
ATOM 1510 C CA . ASP A 1 189 ? -77.558 -12.081 55.275 1.00 86.38 189 ASP A CA 1
ATOM 1511 C C . ASP A 1 189 ? -76.995 -13.447 55.698 1.00 86.38 189 ASP A C 1
ATOM 1513 O O . ASP A 1 189 ? -77.658 -14.474 55.532 1.00 86.38 189 ASP A O 1
ATOM 1517 N N . ILE A 1 190 ? -75.812 -13.481 56.321 1.00 88.81 190 ILE A N 1
ATOM 1518 C CA . ILE A 1 190 ? -75.234 -14.712 56.882 1.00 88.81 190 ILE A CA 1
ATOM 1519 C C . ILE A 1 190 ? -76.108 -15.250 58.022 1.00 88.81 190 ILE A C 1
ATOM 1521 O O . ILE A 1 190 ? -76.371 -16.453 58.073 1.00 88.81 190 ILE A O 1
ATOM 1525 N N . ALA A 1 191 ? -76.594 -14.387 58.915 1.00 89.44 191 ALA A N 1
ATOM 1526 C CA . ALA A 1 191 ? -77.477 -14.774 60.011 1.00 89.44 191 ALA A CA 1
ATOM 1527 C C . ALA A 1 191 ? -78.811 -15.333 59.491 1.00 89.44 191 ALA A C 1
ATOM 1529 O O . ALA A 1 191 ? -79.301 -16.344 60.000 1.00 89.44 191 ALA A O 1
ATOM 1530 N N . SER A 1 192 ? -79.370 -14.737 58.435 1.00 88.25 192 SER A N 1
ATOM 1531 C CA . SER A 1 192 ? -80.593 -15.217 57.792 1.00 88.25 192 SER A CA 1
ATOM 1532 C C . SER A 1 192 ? -80.382 -16.562 57.087 1.00 88.25 192 SER A C 1
ATOM 1534 O O . SER A 1 192 ? -81.215 -17.457 57.222 1.00 88.25 192 SER A O 1
ATOM 1536 N N . SER A 1 193 ? -79.242 -16.761 56.417 1.00 90.25 193 SER A N 1
ATOM 1537 C CA . SER A 1 193 ? -78.864 -18.036 55.795 1.00 90.25 193 SER A CA 1
ATOM 1538 C C . SER A 1 193 ? -78.667 -19.143 56.839 1.00 90.25 193 SER A C 1
ATOM 1540 O O . SER A 1 193 ? -79.155 -20.265 56.674 1.00 90.25 193 SER A O 1
ATOM 1542 N N . LEU A 1 194 ? -78.049 -18.818 57.979 1.00 92.88 194 LEU A N 1
ATOM 1543 C CA . LEU A 1 194 ? -77.926 -19.736 59.111 1.00 92.88 194 LEU A CA 1
ATOM 1544 C C . LEU A 1 194 ? -79.305 -20.113 59.678 1.00 92.88 194 LEU A C 1
ATOM 1546 O O . LEU A 1 194 ? -79.570 -21.289 59.931 1.00 92.88 194 LEU A O 1
ATOM 1550 N N . ALA A 1 195 ? -80.207 -19.139 59.829 1.00 90.25 195 ALA A N 1
ATOM 1551 C CA . ALA A 1 195 ? -81.570 -19.380 60.294 1.00 90.25 195 ALA A CA 1
ATOM 1552 C C . ALA A 1 195 ? -82.381 -20.242 59.308 1.00 90.25 195 ALA A C 1
ATOM 1554 O O . ALA A 1 195 ? -83.138 -21.119 59.733 1.00 90.25 195 ALA A O 1
ATOM 1555 N N . GLN A 1 196 ? -82.199 -20.053 57.997 1.00 90.31 196 GLN A N 1
ATOM 1556 C CA . GLN A 1 196 ? -82.807 -20.901 56.966 1.00 90.31 196 GLN A CA 1
ATOM 1557 C C . GLN A 1 196 ? -82.297 -22.342 57.052 1.00 90.31 196 GLN A C 1
ATOM 1559 O O . GLN A 1 196 ? -83.102 -23.274 57.027 1.00 90.31 196 GLN A O 1
ATOM 1564 N N . LEU A 1 197 ? -80.988 -22.540 57.232 1.00 91.88 197 LEU A N 1
ATOM 1565 C CA . LEU A 1 197 ? -80.407 -23.867 57.453 1.00 91.88 197 LEU A CA 1
ATOM 1566 C C . LEU A 1 197 ? -80.948 -24.527 58.722 1.00 91.88 197 LEU A C 1
ATOM 1568 O O . LEU A 1 197 ? -81.331 -25.697 58.696 1.00 91.88 197 LEU A O 1
ATOM 1572 N N . GLN A 1 198 ? -81.026 -23.781 59.822 1.00 92.06 198 GLN A N 1
ATOM 1573 C CA . GLN A 1 198 ? -81.553 -24.282 61.089 1.00 92.06 198 GLN A CA 1
ATOM 1574 C C . GLN A 1 198 ? -83.032 -24.674 60.971 1.00 92.06 198 GLN A C 1
ATOM 1576 O O . GLN A 1 198 ? -83.438 -25.726 61.468 1.00 92.06 198 GLN A O 1
ATOM 1581 N N . THR A 1 199 ? -83.828 -23.869 60.266 1.00 90.94 199 THR A N 1
ATOM 1582 C CA . THR A 1 199 ? -85.238 -24.173 59.992 1.00 90.94 199 THR A CA 1
ATOM 1583 C C . THR A 1 199 ? -85.360 -25.413 59.109 1.00 90.94 199 THR A C 1
ATOM 1585 O O . THR A 1 199 ? -86.114 -26.325 59.444 1.00 90.94 199 THR A O 1
ATOM 1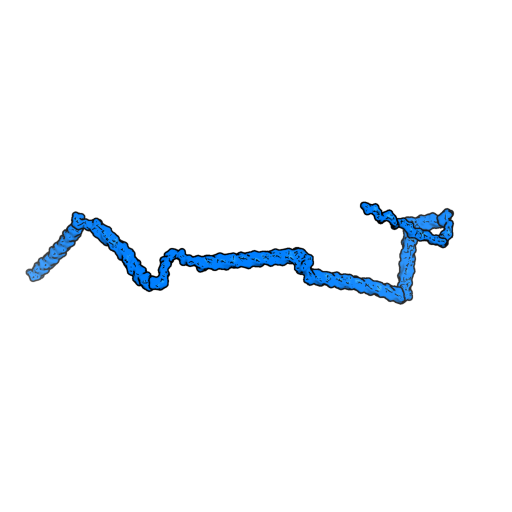588 N N . GLY A 1 200 ? -84.565 -25.510 58.039 1.00 91.31 200 GLY A N 1
ATOM 1589 C CA . GLY A 1 200 ? -84.512 -26.691 57.175 1.00 91.31 200 GLY A CA 1
ATOM 1590 C C . GLY A 1 200 ? -84.184 -27.961 57.960 1.00 91.31 200 GLY A C 1
ATOM 1591 O O . GLY A 1 200 ? -84.903 -28.955 57.858 1.00 91.31 200 GLY A O 1
ATOM 1592 N N . LEU A 1 201 ? -83.180 -27.907 58.837 1.00 90.31 201 LEU A N 1
ATOM 1593 C CA . LEU A 1 201 ? -82.832 -29.023 59.713 1.00 90.31 201 LEU A CA 1
ATOM 1594 C C . LEU A 1 201 ? -83.997 -29.409 60.638 1.00 90.31 201 LEU A C 1
ATOM 1596 O O . LEU A 1 201 ? -84.308 -30.592 60.778 1.00 90.31 201 LEU A O 1
ATOM 1600 N N . HIS A 1 202 ? -84.678 -28.427 61.234 1.00 90.44 202 HIS A N 1
ATOM 1601 C CA . HIS A 1 202 ? -85.820 -28.685 62.108 1.00 90.44 202 HIS A CA 1
ATOM 1602 C C . HIS A 1 202 ? -86.982 -29.354 61.360 1.00 90.44 202 HIS A C 1
ATOM 1604 O O . HIS A 1 202 ? -87.565 -30.309 61.871 1.00 90.44 202 HIS A O 1
ATOM 1610 N N . THR A 1 203 ? -87.272 -28.934 60.123 1.00 87.75 203 THR A N 1
ATOM 1611 C CA . THR A 1 203 ? -88.314 -29.581 59.305 1.00 87.75 203 THR A CA 1
ATOM 1612 C C . THR A 1 203 ? -87.971 -31.033 58.968 1.00 87.75 203 THR A C 1
ATOM 1614 O O . THR A 1 203 ? -88.835 -31.903 59.054 1.00 87.75 203 THR A O 1
ATOM 1617 N N . VAL A 1 204 ? -86.701 -31.339 58.684 1.00 88.06 204 VAL A N 1
ATOM 1618 C CA . VAL A 1 204 ? -86.241 -32.720 58.461 1.00 88.06 204 VAL A CA 1
ATOM 1619 C C . VAL A 1 204 ? -86.382 -33.557 59.733 1.00 88.06 204 VAL A C 1
ATOM 1621 O O . VAL A 1 204 ? -86.797 -34.715 59.670 1.00 88.06 204 VAL A O 1
ATOM 1624 N N . MET A 1 205 ? -86.091 -32.978 60.900 1.00 85.19 205 MET A N 1
ATOM 1625 C CA . MET A 1 205 ? -86.290 -33.655 62.182 1.00 85.19 205 MET A CA 1
ATOM 1626 C C . MET A 1 205 ? -87.771 -33.934 62.476 1.00 85.19 205 MET A C 1
ATOM 1628 O O . MET A 1 205 ? -88.076 -35.011 62.980 1.00 85.19 205 MET A O 1
ATOM 1632 N N . GLN A 1 206 ? -88.685 -33.026 62.122 1.00 83.94 206 GLN A N 1
ATOM 1633 C CA . GLN A 1 206 ? -90.132 -33.231 62.279 1.00 83.94 206 GLN A CA 1
ATOM 1634 C C . GLN A 1 206 ? -90.693 -34.276 61.303 1.00 83.94 206 GLN A C 1
ATOM 1636 O O . GLN A 1 206 ? -91.493 -35.124 61.688 1.00 83.94 206 GLN A O 1
ATOM 1641 N N . VAL A 1 207 ? -90.245 -34.274 60.043 1.00 85.00 207 VAL A N 1
ATOM 1642 C CA . VAL A 1 207 ? -90.608 -35.337 59.089 1.00 85.00 207 VAL A CA 1
ATOM 1643 C C . VAL A 1 207 ? -90.120 -36.685 59.606 1.00 85.00 207 VAL A C 1
ATOM 1645 O O . VAL A 1 207 ? -90.859 -37.665 59.574 1.00 85.00 207 VAL A O 1
ATOM 1648 N N . ARG A 1 208 ? -88.899 -36.736 60.149 1.00 81.88 208 ARG A N 1
ATOM 1649 C CA . ARG A 1 208 ? -88.375 -37.952 60.768 1.00 81.88 208 ARG A CA 1
ATOM 1650 C C . ARG A 1 208 ? -89.226 -38.403 61.955 1.00 81.88 208 ARG A C 1
ATOM 1652 O O . ARG A 1 208 ? -89.489 -39.596 62.038 1.00 81.88 208 ARG A O 1
ATOM 1659 N N . SER A 1 209 ? -89.657 -37.502 62.842 1.00 79.81 209 SER A N 1
ATOM 1660 C CA . SER A 1 209 ? -90.491 -37.892 63.987 1.00 79.81 209 SER A CA 1
ATOM 1661 C C . SER A 1 209 ? -91.855 -38.435 63.552 1.00 79.81 209 SER A C 1
ATOM 1663 O O . SER A 1 209 ? -92.301 -39.441 64.091 1.00 79.81 209 SER A O 1
ATOM 1665 N N . LEU A 1 210 ? -92.467 -37.848 62.519 1.00 77.38 210 LEU A N 1
ATOM 1666 C CA . LEU A 1 210 ? -93.731 -38.336 61.952 1.00 77.38 210 LEU A CA 1
ATOM 1667 C C . LEU A 1 210 ? -93.580 -39.692 61.246 1.00 77.38 210 LEU A C 1
ATOM 1669 O O . LEU A 1 210 ? -94.477 -40.522 61.315 1.00 77.38 210 LEU A O 1
ATOM 1673 N N . VAL A 1 211 ? -92.437 -39.944 60.601 1.00 75.62 211 VAL A N 1
ATOM 1674 C CA . VAL A 1 211 ? -92.119 -41.250 59.996 1.00 75.62 211 VAL A CA 1
ATOM 1675 C C . VAL A 1 211 ? -91.848 -42.320 61.059 1.00 75.62 211 VAL A C 1
ATOM 1677 O O . VAL A 1 211 ? -92.089 -43.491 60.800 1.00 75.62 211 VAL A O 1
ATOM 1680 N N . THR A 1 212 ? -91.359 -41.949 62.246 1.00 71.06 212 THR A N 1
ATOM 1681 C CA . THR A 1 212 ? -91.150 -42.899 63.354 1.00 71.06 212 THR A CA 1
ATOM 1682 C C . THR A 1 212 ? -92.405 -43.195 64.181 1.00 71.06 212 THR A C 1
ATOM 1684 O O . THR A 1 212 ? -92.377 -44.132 64.972 1.00 71.06 212 THR A O 1
ATOM 1687 N N . GLU A 1 213 ? -93.475 -42.408 64.032 1.00 58.81 213 GLU A N 1
ATOM 1688 C CA . GLU A 1 213 ? -94.771 -42.617 64.706 1.00 58.81 213 GLU A CA 1
ATOM 1689 C C . GLU A 1 213 ? -95.796 -43.396 63.849 1.00 58.81 213 GLU A C 1
ATOM 1691 O O . GLU A 1 213 ? -96.892 -43.690 64.327 1.00 58.81 213 GLU A O 1
ATOM 1696 N N . LEU A 1 214 ? -95.431 -43.749 62.608 1.00 48.41 214 LEU A N 1
ATOM 1697 C CA . LEU A 1 214 ? -96.146 -44.656 61.694 1.00 48.41 214 LEU A CA 1
ATOM 1698 C C . LEU A 1 214 ? -95.627 -46.094 61.827 1.00 48.41 214 LEU A C 1
ATOM 1700 O O . LEU A 1 214 ? -96.471 -47.017 61.759 1.00 48.41 214 LEU A O 1
#

Foldseek 3Di:
DDDDPDDDDPPPDDPPPDPPLPDDPVNVVVVVCVVVCVVVVVCVVVVVVVVVVCCVVDPVVVVVVVVVVVVVVVVVVVVVVVVVVVVVVCVVCVCPPPPVNVVVVVVVVVVVVVVVVVVVVVVVVVVVVVVPPPPDVDDPDDPVCVVVVVVVVVVVVVCVVVVVVVVVVVVCVVVDDPPPCVVVVVVVVVVVVVVVVVVVVVVVVVVVVVVVVD

InterPro domains:
  IPR026242 HAUS augmin-like complex subunit 2, metazoa [PR02088] (81-98)
  IPR026242 HAUS augmin-like complex subunit 2, metazoa [PR02088] (109-127)
  IPR026242 HAUS augmin-like complex subunit 2, metazoa [PR02088] (127-143)
  IPR026242 HAUS augmin-like complex subunit 2, metazoa [PR02088] (146-169)
  IPR028346 HAUS augmin-like complex subunit 2 [PF15003] (29-208)
  IPR028346 HAUS augmin-like complex subunit 2 [PTHR16039] (12-214)

Sequence (214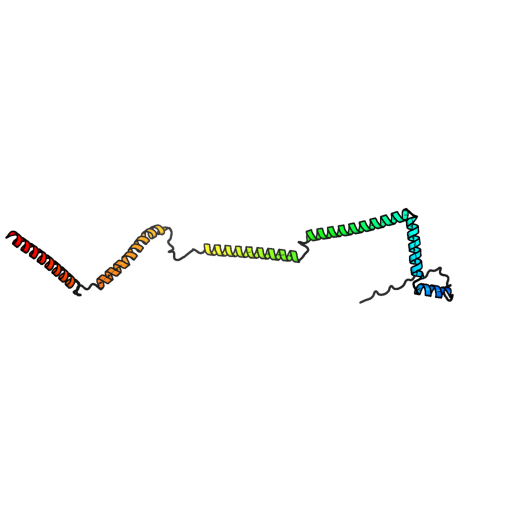 aa):
MDDLSNSKSNRSINPWASDVHSTSAASSIIRFAEKTGHLRMRRDEEVKEIAEQLQRQSASLRLIQQLREISEKKRHLDQVNVEIQCRLMDKETRDLTHLDILESKISSLNTLSSHLQRILQGKKELINRLQQPLVGDFLRVEATFHPQVKDLFPLVVGCLAELSANLDNIQWGSEFDLRDGRVAAVLDDIASSLAQLQTGLHTVMQVRSLVTEL